Protein AF-X0XSG6-F1 (afdb_monomer_lite)

Organism: NCBI:txid412755

Sequence (221 aa):
RLKGYVRVTNNSGEDYENAQTRLIVGKVHILDQIAELARRQYPYGRPGEVMPIRQLRSRRNELLEEAERKLGGAFYTPGVSVKPKEIKKEGLSEYFLYTIEGTETIPTGWSKRLLSFDVDEVPVVNLYKYEQQRYGNSVVRFLSFKNDKEHKLGETPIPGGMLKVYRGVDDEEHLSYTGQSSFKYIPVDEDVELNLGPVANVVVEPTLMDYSTANYSFDRR

Structure (mmCIF, N/CA/C/O backbone):
data_AF-X0XSG6-F1
#
_entry.id   AF-X0XSG6-F1
#
loop_
_atom_site.group_PDB
_atom_site.id
_atom_site.type_symbol
_atom_site.label_atom_id
_atom_site.label_alt_id
_atom_site.label_comp_id
_atom_site.label_asym_id
_atom_site.label_entity_id
_atom_site.label_seq_id
_atom_site.pdbx_PDB_ins_code
_atom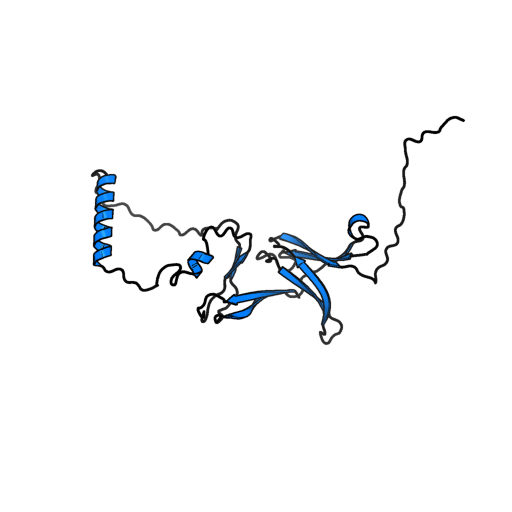_site.Cartn_x
_atom_site.Cartn_y
_atom_site.Cartn_z
_atom_site.occupancy
_atom_site.B_iso_or_equiv
_atom_site.auth_seq_id
_atom_site.auth_comp_id
_atom_site.auth_asym_id
_atom_site.auth_atom_id
_atom_site.pdbx_PDB_model_num
ATOM 1 N N . ARG A 1 1 ? 7.695 -7.808 6.828 1.00 87.50 1 ARG A N 1
ATOM 2 C CA . ARG A 1 1 ? 8.266 -7.606 5.477 1.00 87.50 1 ARG A CA 1
ATOM 3 C C . ARG A 1 1 ? 7.173 -7.140 4.531 1.00 87.50 1 ARG A C 1
ATOM 5 O O . ARG A 1 1 ? 6.097 -7.730 4.541 1.00 87.50 1 ARG A O 1
ATOM 12 N N . LEU A 1 2 ? 7.437 -6.110 3.734 1.00 89.50 2 LEU A N 1
ATOM 13 C CA . LEU A 1 2 ? 6.527 -5.555 2.739 1.00 89.50 2 LEU A CA 1
ATOM 14 C C . LEU A 1 2 ? 7.190 -5.639 1.358 1.00 89.50 2 LEU A C 1
ATOM 16 O O . LEU A 1 2 ? 8.255 -5.066 1.148 1.00 89.50 2 LEU A O 1
ATOM 20 N N . LYS A 1 3 ? 6.553 -6.353 0.422 1.00 89.56 3 LYS A N 1
ATOM 21 C CA . LYS A 1 3 ? 7.023 -6.492 -0.965 1.00 89.56 3 LYS A CA 1
ATOM 22 C C . LYS A 1 3 ? 6.045 -5.851 -1.935 1.00 89.56 3 LYS A C 1
ATOM 24 O O . LYS A 1 3 ? 4.882 -6.254 -1.997 1.00 89.56 3 LYS A O 1
ATOM 29 N N . GLY A 1 4 ? 6.536 -4.897 -2.716 1.00 86.38 4 GLY A N 1
ATOM 30 C CA . GLY A 1 4 ? 5.803 -4.261 -3.802 1.00 86.38 4 GLY A CA 1
ATOM 31 C C . GLY A 1 4 ? 6.173 -4.876 -5.146 1.00 86.38 4 GLY A C 1
ATOM 32 O O . GLY A 1 4 ? 7.351 -5.003 -5.472 1.00 86.38 4 GLY A O 1
ATOM 33 N N . TYR A 1 5 ? 5.171 -5.215 -5.955 1.00 88.38 5 TYR A N 1
ATOM 34 C CA . TYR A 1 5 ? 5.376 -5.673 -7.328 1.00 88.38 5 TYR A CA 1
ATOM 35 C C . TYR A 1 5 ? 4.542 -4.855 -8.300 1.00 88.38 5 TYR A C 1
ATOM 37 O O . TYR A 1 5 ? 3.385 -4.543 -8.021 1.00 88.38 5 TYR A O 1
ATOM 45 N N . VAL A 1 6 ? 5.095 -4.607 -9.483 1.00 87.12 6 VAL A N 1
ATOM 46 C CA . VAL A 1 6 ? 4.382 -3.974 -10.591 1.00 87.12 6 VAL A CA 1
ATOM 47 C C . VAL A 1 6 ? 4.267 -4.967 -11.733 1.00 87.12 6 VAL A C 1
ATOM 49 O O . VAL A 1 6 ? 5.238 -5.613 -12.124 1.00 87.12 6 VAL A O 1
ATOM 52 N N . ARG A 1 7 ? 3.055 -5.120 -12.265 1.00 88.69 7 ARG A N 1
ATOM 53 C CA . ARG A 1 7 ? 2.816 -5.937 -13.453 1.00 88.69 7 ARG A CA 1
ATOM 54 C C . ARG A 1 7 ? 2.878 -5.045 -14.683 1.00 88.69 7 ARG A C 1
ATOM 56 O O . ARG A 1 7 ? 2.005 -4.205 -14.875 1.00 88.69 7 ARG A O 1
ATOM 63 N N . VAL A 1 8 ? 3.871 -5.276 -15.528 1.00 87.38 8 VAL A N 1
ATOM 64 C CA . VAL A 1 8 ? 3.994 -4.634 -16.838 1.00 87.38 8 VAL A CA 1
ATOM 65 C C . VAL A 1 8 ? 3.453 -5.596 -17.882 1.00 87.38 8 VAL A C 1
ATOM 67 O O . VAL A 1 8 ? 3.805 -6.773 -17.872 1.00 87.38 8 VAL A O 1
ATOM 70 N N . THR A 1 9 ? 2.569 -5.119 -18.753 1.00 88.94 9 THR A N 1
ATOM 71 C CA . THR A 1 9 ? 2.062 -5.896 -19.891 1.00 88.94 9 THR A CA 1
ATOM 72 C C . THR A 1 9 ? 2.377 -5.131 -21.159 1.00 88.94 9 THR A C 1
ATOM 74 O O . THR A 1 9 ? 1.938 -3.990 -21.298 1.00 88.94 9 THR A O 1
ATOM 77 N N . ASN A 1 10 ? 3.145 -5.744 -22.054 1.00 89.12 10 ASN A N 1
ATOM 78 C CA . ASN A 1 10 ? 3.474 -5.136 -23.331 1.00 89.12 10 ASN A CA 1
ATOM 79 C C . ASN A 1 10 ? 2.434 -5.546 -24.376 1.00 89.12 10 ASN A C 1
ATOM 81 O O . ASN A 1 10 ? 2.332 -6.715 -24.721 1.00 89.12 10 ASN A O 1
ATOM 85 N N . ASN A 1 11 ? 1.683 -4.571 -24.883 1.00 89.38 11 ASN A N 1
ATOM 86 C CA . ASN A 1 11 ? 0.747 -4.745 -25.993 1.00 89.38 11 ASN A CA 1
ATOM 87 C C . ASN A 1 11 ? 1.071 -3.776 -27.148 1.00 89.38 11 ASN A C 1
ATOM 89 O O . ASN A 1 11 ? 0.163 -3.368 -27.869 1.00 89.38 11 ASN A O 1
ATOM 93 N N . SER A 1 12 ? 2.328 -3.335 -27.284 1.00 85.75 12 SER A N 1
ATOM 94 C CA . SER A 1 12 ? 2.723 -2.321 -28.274 1.00 85.75 12 SER A CA 1
ATOM 95 C C . SER A 1 12 ? 2.837 -2.866 -29.699 1.00 85.75 12 SER A C 1
ATOM 97 O O . SER A 1 12 ? 2.764 -2.091 -30.646 1.00 85.75 12 SER A O 1
ATOM 99 N N . GLY A 1 13 ? 3.010 -4.183 -29.859 1.00 87.25 13 GLY A N 1
ATOM 100 C CA . GLY A 1 13 ? 3.338 -4.801 -31.146 1.00 87.25 13 GLY A CA 1
ATOM 101 C C . GLY A 1 13 ? 4.842 -4.926 -31.415 1.00 87.25 13 GLY A C 1
ATOM 102 O O . GLY A 1 13 ? 5.207 -5.547 -32.407 1.00 87.25 13 GLY A O 1
ATOM 103 N N . GLU A 1 14 ? 5.698 -4.407 -30.532 1.00 87.31 14 GLU A N 1
ATOM 104 C CA . GLU A 1 14 ? 7.158 -4.515 -30.623 1.00 87.31 14 GLU A CA 1
ATOM 105 C C . GLU A 1 14 ? 7.740 -5.201 -29.388 1.00 87.31 14 GLU A C 1
ATOM 107 O O . GLU A 1 14 ? 7.236 -5.042 -28.273 1.00 87.31 14 GLU A O 1
ATOM 112 N N . ASP A 1 15 ? 8.829 -5.938 -29.587 1.00 89.12 15 ASP A N 1
ATOM 113 C CA . ASP A 1 15 ? 9.596 -6.529 -28.499 1.00 89.12 15 ASP A CA 1
ATOM 114 C C . ASP A 1 15 ? 10.602 -5.507 -27.964 1.00 89.12 15 ASP A C 1
ATOM 116 O O . ASP A 1 15 ? 11.377 -4.916 -28.717 1.00 89.12 15 ASP A O 1
ATOM 120 N N . TYR A 1 16 ? 10.606 -5.308 -26.647 1.00 88.62 16 TYR A N 1
ATOM 121 C CA . TYR A 1 16 ? 11.572 -4.433 -25.991 1.00 88.62 16 TYR A CA 1
ATOM 122 C C . TYR A 1 16 ? 12.682 -5.271 -25.368 1.00 88.62 16 TYR A C 1
ATOM 124 O O . TYR A 1 16 ? 12.478 -5.881 -24.320 1.00 88.62 16 TYR A O 1
ATOM 132 N N . GLU A 1 17 ? 13.854 -5.306 -25.995 1.00 90.94 17 GLU A N 1
ATOM 133 C CA . GLU A 1 17 ? 15.032 -5.991 -25.455 1.00 90.94 17 GLU A CA 1
ATOM 134 C C . GLU A 1 17 ? 15.809 -5.093 -24.487 1.00 90.94 17 GLU A C 1
ATOM 136 O O . GLU A 1 17 ? 16.060 -3.925 -24.784 1.00 90.94 17 GLU A O 1
ATOM 141 N N . ASN A 1 18 ? 16.215 -5.644 -23.334 1.00 88.00 18 ASN A N 1
ATOM 142 C CA . ASN A 1 18 ? 17.015 -4.945 -22.314 1.00 88.00 18 ASN A CA 1
ATOM 143 C C . ASN A 1 18 ? 16.477 -3.548 -21.949 1.00 88.00 18 ASN A C 1
ATOM 145 O O . ASN A 1 18 ? 17.236 -2.598 -21.742 1.00 88.00 18 ASN A O 1
ATOM 149 N N . ALA A 1 19 ? 15.156 -3.409 -21.864 1.00 85.00 19 ALA A N 1
ATOM 150 C CA . ALA A 1 19 ? 14.531 -2.122 -21.623 1.00 85.00 19 ALA A CA 1
ATOM 151 C C . ALA A 1 19 ? 14.573 -1.747 -20.142 1.00 85.00 19 ALA A C 1
ATOM 153 O O . ALA A 1 19 ? 14.268 -2.553 -19.259 1.00 85.00 19 ALA A O 1
ATOM 154 N N . GLN A 1 20 ? 14.896 -0.484 -19.869 1.00 85.75 20 GLN A N 1
ATOM 155 C CA . GLN A 1 20 ? 14.688 0.100 -18.551 1.00 85.75 20 GLN A CA 1
ATOM 156 C C . GLN A 1 20 ? 13.219 0.506 -18.410 1.00 85.75 20 GLN A C 1
ATOM 158 O O . GLN A 1 20 ? 12.701 1.292 -19.204 1.00 85.75 20 GLN A O 1
ATOM 163 N N . THR A 1 21 ? 12.554 0.005 -17.372 1.00 83.94 21 THR A N 1
ATOM 164 C CA . THR A 1 21 ? 11.157 0.350 -17.096 1.00 83.94 21 THR A CA 1
ATOM 165 C C . THR A 1 21 ? 11.081 1.532 -16.140 1.00 83.94 21 THR A C 1
ATOM 167 O O . THR A 1 21 ? 11.707 1.528 -15.079 1.00 83.94 21 THR A O 1
ATOM 170 N N . ARG A 1 22 ? 10.269 2.534 -16.489 1.00 83.62 22 ARG A N 1
ATOM 171 C CA . ARG A 1 22 ? 9.921 3.640 -15.593 1.00 83.62 22 ARG A CA 1
ATOM 172 C C . ARG A 1 22 ? 8.408 3.767 -15.471 1.00 83.62 22 ARG A C 1
ATOM 174 O O . ARG A 1 22 ? 7.694 3.621 -16.459 1.00 83.62 22 ARG A O 1
ATOM 181 N N . LEU A 1 23 ? 7.925 4.038 -14.267 1.00 78.19 23 LEU A N 1
ATOM 182 C CA . LEU A 1 23 ? 6.513 4.191 -13.946 1.00 78.19 23 LEU A CA 1
ATOM 183 C C . LEU A 1 23 ? 6.252 5.635 -13.550 1.00 78.19 23 LEU A C 1
ATOM 185 O O . LEU A 1 23 ? 6.989 6.202 -12.750 1.00 78.19 23 LEU A O 1
ATOM 189 N N . ILE A 1 24 ? 5.187 6.213 -14.085 1.00 78.31 24 ILE A N 1
ATOM 190 C CA . ILE A 1 24 ? 4.707 7.526 -13.666 1.00 78.31 24 ILE A CA 1
ATOM 191 C C . ILE A 1 24 ? 3.552 7.286 -12.707 1.00 78.31 24 ILE A C 1
ATOM 193 O O . ILE A 1 24 ? 2.553 6.667 -13.076 1.00 78.31 24 ILE A O 1
ATOM 197 N N . VAL A 1 25 ? 3.698 7.753 -11.473 1.00 71.50 25 VAL A N 1
ATOM 198 C CA . VAL A 1 25 ? 2.680 7.594 -10.436 1.00 71.50 25 VAL A CA 1
ATOM 199 C C . VAL A 1 25 ? 1.987 8.931 -10.209 1.00 71.50 25 VAL A C 1
ATOM 201 O O . VAL A 1 25 ? 2.639 9.958 -10.029 1.00 71.50 25 VAL A O 1
ATOM 204 N N . GLY A 1 26 ? 0.655 8.902 -10.239 1.00 65.25 26 GLY A N 1
ATOM 205 C CA . GLY A 1 26 ? -0.202 10.073 -10.078 1.00 65.25 26 GLY A CA 1
ATOM 206 C C . GLY A 1 26 ? -1.397 10.040 -11.029 1.00 65.25 26 GLY A C 1
ATOM 207 O O . GLY A 1 26 ? -1.618 9.069 -11.758 1.00 65.25 26 GLY A O 1
ATOM 208 N N . LYS A 1 27 ? -2.190 11.113 -11.029 1.00 61.75 27 LYS A N 1
ATOM 209 C CA . LYS A 1 27 ? -3.274 11.294 -11.999 1.00 61.75 27 LYS A CA 1
ATOM 210 C C . LYS A 1 27 ? -2.681 11.834 -13.299 1.00 61.75 27 LYS A C 1
ATOM 212 O O . LYS A 1 27 ? -2.491 13.036 -13.439 1.00 61.75 27 LYS A O 1
ATOM 217 N N . VAL A 1 28 ? -2.368 10.943 -14.237 1.00 61.66 28 VAL A N 1
ATOM 218 C CA . VAL A 1 28 ? -1.761 11.341 -15.513 1.00 61.66 28 VAL A CA 1
ATOM 219 C C . VAL A 1 28 ? -2.817 11.961 -16.424 1.00 61.66 28 VAL A C 1
ATOM 221 O O . VAL A 1 28 ? -3.701 11.277 -16.938 1.00 61.66 28 VAL A O 1
ATOM 224 N N . HIS A 1 29 ? -2.714 13.271 -16.637 1.00 58.59 29 HIS A N 1
ATOM 225 C CA . HIS A 1 29 ? -3.462 13.976 -17.672 1.00 58.59 29 HIS A CA 1
ATOM 226 C C . HIS A 1 29 ? -2.704 13.858 -18.994 1.00 58.59 29 HIS A C 1
ATOM 228 O O . HIS A 1 29 ? -1.961 14.752 -19.392 1.00 58.59 29 HIS A O 1
ATOM 234 N N . ILE A 1 30 ? -2.856 12.713 -19.657 1.00 62.22 30 ILE A N 1
ATOM 235 C CA . ILE A 1 30 ? -2.259 12.487 -20.973 1.00 62.22 30 ILE A CA 1
ATOM 236 C C . ILE A 1 30 ? -3.078 13.299 -21.979 1.00 62.22 30 ILE A C 1
ATOM 238 O O . ILE A 1 30 ? -4.191 12.922 -22.336 1.00 62.22 30 ILE A O 1
ATOM 242 N N . LEU A 1 31 ? -2.545 14.457 -22.372 1.00 56.00 31 LEU A N 1
ATOM 243 C CA . LEU A 1 31 ? -3.157 15.335 -23.374 1.00 56.00 31 LEU A CA 1
ATOM 244 C C . LEU A 1 31 ? -3.033 14.755 -24.791 1.00 56.00 31 LEU A C 1
ATOM 246 O O . LEU A 1 31 ? -3.836 15.083 -25.662 1.00 56.00 31 LEU A O 1
ATOM 250 N N . ASP A 1 32 ? -2.073 13.853 -24.997 1.00 52.38 32 ASP A N 1
ATOM 251 C CA . ASP A 1 32 ? -1.891 13.147 -26.256 1.00 52.38 32 ASP A CA 1
ATOM 252 C C . ASP A 1 32 ? -2.817 11.935 -26.342 1.00 52.38 32 ASP A C 1
ATOM 254 O O . ASP A 1 32 ? -2.869 11.077 -25.456 1.00 52.38 32 ASP A O 1
ATOM 258 N N . GLN A 1 33 ? -3.533 11.822 -27.458 1.00 55.44 33 GLN A N 1
ATOM 259 C CA . GLN A 1 33 ? -4.313 10.637 -27.780 1.00 55.44 33 GLN A CA 1
ATOM 260 C C . GLN A 1 33 ? -3.347 9.473 -28.047 1.00 55.44 33 GLN A C 1
ATOM 262 O O . GLN A 1 33 ? -2.995 9.191 -29.189 1.00 55.44 33 GLN A O 1
ATOM 267 N N . ILE A 1 34 ? -2.907 8.770 -26.998 1.00 55.72 34 ILE A N 1
ATOM 268 C CA . ILE A 1 34 ? -2.029 7.589 -27.108 1.00 55.72 34 ILE A CA 1
ATOM 269 C C . ILE A 1 34 ? -2.613 6.567 -28.085 1.00 55.72 34 ILE A C 1
ATOM 271 O O . ILE A 1 34 ? -1.866 5.908 -28.795 1.00 55.72 34 ILE A O 1
ATOM 275 N N . ALA A 1 35 ? -3.941 6.481 -28.191 1.00 53.84 35 ALA A N 1
ATOM 276 C CA . ALA A 1 35 ? -4.604 5.659 -29.196 1.00 53.84 35 ALA A CA 1
ATOM 277 C C . ALA A 1 35 ? -4.274 6.075 -30.645 1.00 53.84 35 ALA A C 1
ATOM 279 O O . ALA A 1 35 ? -4.138 5.203 -31.499 1.00 53.84 35 ALA A O 1
ATOM 280 N N . GLU A 1 36 ? -4.122 7.371 -30.943 1.00 55.28 36 GLU A N 1
ATOM 281 C CA . GLU A 1 36 ? -3.659 7.841 -32.255 1.00 55.28 36 GLU A CA 1
ATOM 282 C C . GLU A 1 36 ? -2.165 7.589 -32.454 1.00 55.28 36 GLU A C 1
ATOM 284 O O . GLU A 1 36 ? -1.770 7.154 -33.533 1.00 55.28 36 GLU A O 1
ATOM 289 N N . LEU A 1 37 ? -1.335 7.822 -31.432 1.00 57.25 37 LEU A N 1
ATOM 290 C CA . LEU A 1 37 ? 0.111 7.591 -31.517 1.00 57.25 37 LEU A CA 1
ATOM 291 C C . LEU A 1 37 ? 0.452 6.101 -31.664 1.00 57.25 37 LEU A C 1
ATOM 293 O O . LEU A 1 37 ? 1.274 5.759 -32.503 1.00 57.25 37 LEU A O 1
ATOM 297 N N . ALA A 1 38 ? -0.220 5.211 -30.931 1.00 54.53 38 ALA A N 1
ATOM 298 C CA . ALA A 1 38 ? -0.028 3.759 -30.999 1.00 54.53 38 ALA A CA 1
ATOM 29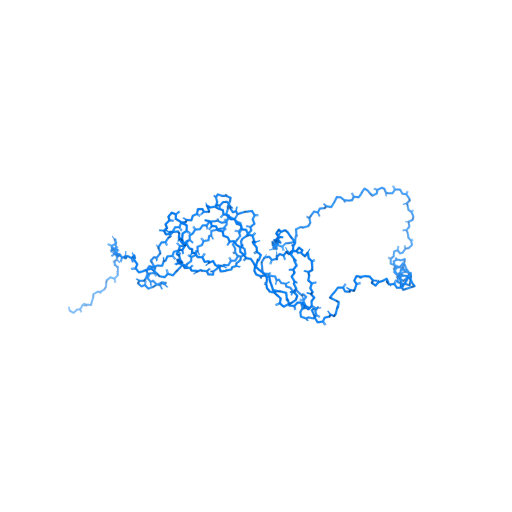9 C C . ALA A 1 38 ? -0.525 3.139 -32.317 1.00 54.53 38 ALA A C 1
ATOM 301 O O . ALA A 1 38 ? -0.080 2.064 -32.704 1.00 54.53 38 ALA A O 1
ATOM 302 N N . ARG A 1 39 ? -1.446 3.809 -33.026 1.00 58.59 39 ARG A N 1
ATOM 303 C CA . ARG A 1 39 ? -1.875 3.408 -34.378 1.00 58.59 39 ARG A CA 1
ATOM 304 C C . ARG A 1 39 ? -0.921 3.883 -35.468 1.00 58.59 39 ARG A C 1
ATOM 306 O O . ARG A 1 39 ? -1.033 3.437 -36.608 1.00 58.59 39 ARG A O 1
ATOM 313 N N . ARG A 1 40 ? -0.008 4.804 -35.156 1.00 60.66 40 ARG A N 1
ATOM 314 C CA . ARG A 1 40 ? 1.024 5.228 -36.099 1.00 60.66 40 ARG A CA 1
ATOM 315 C C . ARG A 1 40 ? 2.148 4.210 -36.065 1.00 60.66 40 ARG A C 1
ATOM 317 O O . ARG A 1 40 ? 2.659 3.873 -35.007 1.00 60.66 40 ARG A O 1
ATOM 324 N N . GLN A 1 41 ? 2.594 3.807 -37.249 1.00 54.34 41 GLN A N 1
ATOM 325 C CA . GLN A 1 41 ? 3.768 2.952 -37.406 1.00 54.34 41 GLN A CA 1
ATOM 326 C C . GLN A 1 41 ? 5.039 3.583 -36.792 1.00 54.34 41 GLN A C 1
ATOM 328 O O . GLN A 1 41 ? 5.967 2.858 -36.462 1.00 54.34 41 GLN A O 1
ATOM 333 N N . TYR A 1 42 ? 5.069 4.917 -36.614 1.00 61.09 42 TYR A N 1
ATOM 334 C CA . TYR A 1 42 ? 6.139 5.669 -35.942 1.00 61.09 42 TYR A CA 1
ATOM 335 C C . TYR A 1 42 ? 5.564 6.810 -35.083 1.00 61.09 42 TYR A C 1
ATOM 337 O O . TYR A 1 42 ? 5.294 7.891 -35.614 1.00 61.09 42 TYR A O 1
ATOM 345 N N . PRO A 1 43 ? 5.393 6.611 -33.764 1.00 47.56 43 PRO A N 1
ATOM 346 C CA . PRO A 1 43 ? 4.799 7.607 -32.866 1.00 47.56 43 PRO A CA 1
ATOM 347 C C . PRO A 1 43 ? 5.576 8.932 -32.793 1.00 47.56 43 PRO A C 1
ATOM 349 O O . PRO A 1 43 ? 4.971 9.991 -32.653 1.00 47.56 43 PRO A O 1
ATOM 352 N N . TYR A 1 44 ? 6.903 8.876 -32.956 1.00 53.28 44 TYR A N 1
ATOM 353 C CA . TYR A 1 44 ? 7.811 10.030 -32.882 1.00 53.28 44 TYR A CA 1
ATOM 354 C C . TYR A 1 44 ? 8.732 10.155 -34.114 1.00 53.28 44 TYR A C 1
ATOM 356 O O . TYR A 1 44 ? 9.787 10.781 -34.047 1.00 53.28 44 TYR A O 1
ATOM 364 N N . GLY A 1 45 ? 8.340 9.564 -35.250 1.00 58.06 45 GLY A N 1
ATOM 365 C CA . GLY A 1 45 ? 9.197 9.429 -36.436 1.00 58.06 45 GLY A CA 1
ATOM 366 C C . GLY A 1 45 ? 10.203 8.272 -36.330 1.00 58.06 45 GLY A C 1
ATOM 367 O O . GLY A 1 45 ? 10.391 7.692 -35.262 1.00 58.06 45 GLY A O 1
ATOM 368 N N . ARG A 1 46 ? 10.821 7.886 -37.457 1.00 54.34 46 ARG A N 1
ATOM 369 C CA . ARG A 1 46 ? 11.864 6.844 -37.502 1.00 54.34 46 ARG A CA 1
ATOM 370 C C . ARG A 1 46 ? 13.206 7.420 -37.034 1.00 54.34 46 ARG A C 1
ATOM 372 O O . ARG A 1 46 ? 13.706 8.343 -37.683 1.00 54.34 46 ARG A O 1
ATOM 379 N N . PRO A 1 47 ? 13.861 6.853 -36.007 1.00 44.19 47 PRO A N 1
ATOM 380 C CA . PRO A 1 47 ? 15.275 7.116 -35.773 1.00 44.19 47 PRO A CA 1
ATOM 381 C C . PRO A 1 47 ? 16.066 6.634 -36.999 1.00 44.19 47 PRO A C 1
ATOM 383 O O . PRO A 1 47 ? 16.098 5.440 -37.285 1.00 44.19 47 PRO A O 1
ATOM 386 N N . GLY A 1 48 ? 16.653 7.561 -37.760 1.00 57.31 48 GLY A N 1
ATOM 387 C CA . GLY A 1 48 ? 17.474 7.240 -38.936 1.00 57.31 48 GLY A CA 1
ATOM 388 C C . GLY A 1 48 ? 16.958 7.740 -40.287 1.00 57.31 48 GLY A C 1
ATOM 389 O O . GLY A 1 48 ? 17.635 7.522 -41.291 1.00 57.31 48 GLY A O 1
ATOM 390 N N . GLU A 1 49 ? 15.830 8.457 -40.358 1.00 48.28 49 GLU A N 1
ATOM 391 C CA . GLU A 1 49 ? 15.539 9.239 -41.566 1.00 48.28 49 GLU A CA 1
ATOM 392 C C . GLU A 1 49 ? 16.491 10.435 -41.645 1.00 48.28 49 GLU A C 1
ATOM 394 O O . GLU A 1 49 ? 16.286 11.494 -41.051 1.00 48.28 49 GLU A O 1
ATOM 399 N N . VAL A 1 50 ? 17.571 10.254 -42.404 1.00 52.78 50 VAL A N 1
ATOM 400 C CA . VAL A 1 50 ? 18.388 11.356 -42.897 1.00 52.78 50 VAL A CA 1
ATOM 401 C C . VAL A 1 50 ? 17.479 12.183 -43.797 1.00 52.78 50 VAL A C 1
ATOM 403 O O . VAL A 1 50 ? 17.241 11.821 -44.950 1.00 52.78 50 VAL A O 1
ATOM 406 N N . MET A 1 51 ? 16.942 13.287 -43.272 1.00 51.25 51 MET A N 1
ATOM 407 C CA . MET A 1 51 ? 16.293 14.280 -44.120 1.00 51.25 51 MET A CA 1
ATOM 408 C C . MET A 1 51 ? 17.254 14.601 -45.274 1.00 51.25 51 MET A C 1
ATOM 410 O O . MET A 1 51 ? 18.416 14.940 -45.009 1.00 51.25 51 MET A O 1
ATOM 414 N N . PRO A 1 52 ? 16.823 14.491 -46.545 1.00 52.94 52 PRO A N 1
ATOM 415 C CA . PRO A 1 52 ? 17.701 14.772 -47.666 1.00 52.94 52 PRO A CA 1
ATOM 416 C C . PRO A 1 52 ? 18.288 16.173 -47.477 1.00 52.94 52 PRO A C 1
ATOM 418 O O . PRO A 1 52 ? 17.539 17.139 -47.330 1.00 52.94 52 PRO A O 1
ATOM 421 N N . ILE A 1 53 ? 19.621 16.301 -47.491 1.00 53.97 53 ILE A N 1
ATOM 422 C CA . ILE A 1 53 ? 20.364 17.554 -47.218 1.00 53.97 53 ILE A CA 1
ATOM 423 C C . ILE A 1 53 ? 19.800 18.749 -48.012 1.00 53.97 53 ILE A C 1
ATOM 425 O O . ILE A 1 53 ? 19.855 19.898 -47.569 1.00 53.97 53 ILE A O 1
ATOM 429 N N . ARG A 1 54 ? 19.206 18.475 -49.179 1.00 55.09 54 ARG A N 1
ATOM 430 C CA . ARG A 1 54 ? 18.528 19.454 -50.032 1.00 55.09 54 ARG A CA 1
ATOM 431 C C . ARG A 1 54 ? 17.343 20.137 -49.338 1.00 55.09 54 ARG A C 1
ATOM 433 O O . ARG A 1 54 ? 17.250 21.354 -49.409 1.00 55.09 54 ARG A O 1
ATOM 440 N N . GLN A 1 55 ? 16.498 19.387 -48.630 1.00 55.03 55 GLN A N 1
ATOM 441 C CA . GLN A 1 55 ? 15.333 19.919 -47.912 1.00 55.03 55 GLN A CA 1
ATOM 442 C C . GLN A 1 55 ? 15.737 20.699 -46.651 1.00 55.03 55 GLN A C 1
ATOM 444 O O . GLN A 1 55 ? 15.121 21.717 -46.339 1.00 55.03 55 GLN A O 1
ATOM 449 N N . LEU A 1 56 ? 16.820 20.286 -45.975 1.00 52.03 56 LEU A N 1
ATOM 450 C CA . LEU A 1 56 ? 17.385 21.030 -44.842 1.00 52.03 56 LEU A CA 1
ATOM 451 C C . LEU A 1 56 ? 17.930 22.398 -45.270 1.00 52.03 56 LEU A C 1
ATOM 453 O O . LEU A 1 56 ? 17.739 23.384 -44.563 1.00 52.03 56 LEU A O 1
ATOM 457 N N . ARG A 1 57 ? 18.593 22.473 -46.434 1.00 55.00 57 ARG A N 1
ATOM 458 C CA . ARG A 1 57 ? 19.104 23.740 -46.982 1.00 55.00 57 ARG A CA 1
ATOM 459 C C . ARG A 1 57 ? 17.980 24.693 -47.382 1.00 55.00 57 ARG A C 1
ATOM 461 O O . ARG A 1 57 ? 18.094 25.877 -47.091 1.00 55.00 57 ARG A O 1
ATOM 468 N N . SER A 1 58 ? 16.907 24.185 -47.989 1.00 58.06 58 SER A N 1
ATOM 469 C CA . SER A 1 58 ? 15.737 24.992 -48.356 1.00 58.06 58 SER A CA 1
ATOM 470 C C . SER A 1 58 ? 15.071 25.607 -47.126 1.00 58.06 58 SER A C 1
ATOM 472 O O . SER A 1 58 ? 14.943 26.824 -47.058 1.00 58.06 58 SER A O 1
ATOM 474 N N . ARG A 1 59 ? 14.777 24.793 -46.101 1.00 59.38 59 ARG A N 1
ATOM 475 C CA . ARG A 1 59 ? 14.191 25.291 -44.846 1.00 59.38 59 ARG A CA 1
ATOM 476 C C . ARG A 1 59 ? 15.119 26.227 -44.081 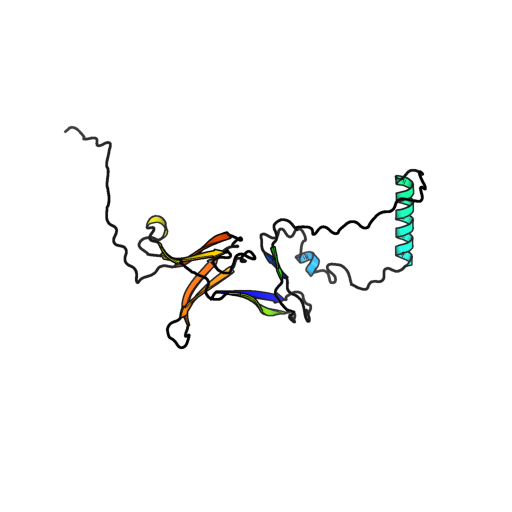1.00 59.38 59 ARG A C 1
ATOM 478 O O . ARG A 1 59 ? 14.654 27.189 -43.485 1.00 59.38 59 ARG A O 1
ATOM 485 N N . ARG A 1 60 ? 16.431 25.964 -44.081 1.00 58.38 60 ARG A N 1
ATOM 486 C CA . ARG A 1 60 ? 17.407 26.855 -43.439 1.00 58.38 60 ARG A CA 1
ATOM 487 C C . ARG A 1 60 ? 17.433 28.224 -44.115 1.00 58.38 60 ARG A C 1
ATOM 489 O O . ARG A 1 60 ? 17.514 29.224 -43.417 1.00 58.38 60 ARG A O 1
ATOM 496 N N . ASN A 1 61 ? 17.369 28.263 -45.444 1.00 60.28 61 ASN A N 1
ATOM 497 C CA . ASN A 1 61 ? 17.361 29.518 -46.187 1.00 60.28 61 ASN A CA 1
ATOM 498 C C . ASN A 1 61 ? 16.050 30.288 -45.978 1.00 60.28 61 ASN A C 1
ATOM 500 O O . ASN A 1 61 ? 16.117 31.483 -45.734 1.00 60.28 61 ASN A O 1
ATOM 504 N N . GLU A 1 62 ? 14.897 29.612 -45.961 1.00 64.81 62 GLU A N 1
ATOM 505 C CA . GLU A 1 62 ? 13.599 30.239 -45.652 1.00 64.81 62 GLU A CA 1
ATOM 506 C C . GLU A 1 62 ? 13.558 30.821 -44.230 1.00 64.81 62 GLU A C 1
ATOM 508 O O . GLU A 1 62 ? 13.142 31.960 -44.040 1.00 64.81 62 GLU A O 1
ATOM 513 N N . LEU A 1 63 ? 14.057 30.082 -43.231 1.00 65.38 63 LEU A N 1
ATOM 514 C CA . LEU A 1 63 ? 14.109 30.542 -41.837 1.00 65.38 63 LEU A CA 1
ATOM 515 C C . LEU A 1 63 ? 15.094 31.701 -41.626 1.00 65.38 63 LEU A C 1
ATOM 517 O O . LEU A 1 63 ? 14.843 32.566 -40.789 1.00 65.38 63 LEU A O 1
ATOM 521 N N . LEU A 1 64 ? 16.206 31.728 -42.369 1.00 59.47 64 LEU A N 1
ATOM 522 C CA . LEU A 1 64 ? 17.165 32.836 -42.346 1.00 59.47 64 LEU A CA 1
ATOM 523 C C . LEU A 1 64 ? 16.584 34.091 -43.005 1.00 59.47 64 LEU A C 1
ATOM 525 O O . LEU A 1 64 ? 16.711 35.169 -42.438 1.00 59.47 64 LEU A O 1
ATOM 529 N N . GLU A 1 65 ? 15.884 33.956 -44.133 1.00 60.81 65 GLU A N 1
ATOM 530 C CA . GLU A 1 65 ? 15.215 35.078 -44.807 1.00 60.81 65 GLU A CA 1
ATOM 531 C C . GLU A 1 65 ? 14.086 35.670 -43.947 1.00 60.81 65 GLU A C 1
ATOM 533 O O . GLU A 1 65 ? 13.886 36.886 -43.897 1.00 60.81 65 GLU A O 1
ATOM 538 N N . GLU A 1 66 ? 13.348 34.814 -43.237 1.00 60.97 66 GLU A N 1
ATOM 539 C CA . GLU A 1 66 ? 12.284 35.233 -42.327 1.00 60.97 66 GLU A CA 1
ATOM 540 C C . GLU A 1 66 ? 12.847 35.888 -41.053 1.00 60.97 66 GLU A C 1
ATOM 542 O O . GLU A 1 66 ? 12.281 36.865 -40.553 1.00 60.97 66 GLU A O 1
ATOM 547 N N . ALA A 1 67 ? 13.989 35.400 -40.555 1.00 57.25 67 ALA A N 1
ATOM 548 C CA . ALA A 1 67 ? 14.719 36.014 -39.450 1.00 57.25 67 ALA A CA 1
ATOM 549 C C . ALA A 1 67 ? 15.311 37.376 -39.848 1.00 57.25 67 ALA A C 1
ATOM 551 O O . ALA A 1 67 ? 15.163 38.334 -39.094 1.00 57.25 67 ALA A O 1
ATOM 552 N N . GLU A 1 68 ? 15.898 37.504 -41.042 1.00 53.16 68 GLU A N 1
ATOM 553 C CA . GLU A 1 68 ? 16.441 38.765 -41.568 1.00 53.16 68 GLU A CA 1
ATOM 554 C C . GLU A 1 68 ? 15.347 39.814 -41.812 1.00 53.16 68 GLU A C 1
ATOM 556 O O . GLU A 1 68 ? 15.541 40.990 -41.492 1.00 53.16 68 GLU A O 1
ATOM 561 N N . ARG A 1 69 ? 14.159 39.403 -42.282 1.00 60.50 69 ARG A N 1
ATOM 562 C CA . ARG A 1 69 ? 12.995 40.302 -42.408 1.00 60.50 69 ARG A CA 1
ATOM 563 C C . ARG A 1 69 ? 12.436 40.751 -41.060 1.00 60.50 69 ARG A C 1
ATOM 565 O O . ARG A 1 69 ? 11.964 41.881 -40.960 1.00 60.50 69 ARG A O 1
ATOM 572 N N . LYS A 1 70 ? 12.474 39.896 -40.031 1.00 55.97 70 LYS A N 1
ATOM 573 C CA . LYS A 1 70 ? 11.972 40.226 -38.683 1.00 55.97 70 LYS A CA 1
ATOM 574 C C . LYS A 1 70 ? 12.968 41.023 -37.837 1.00 55.97 70 LYS A C 1
ATOM 576 O O . LYS A 1 70 ? 12.532 41.749 -36.949 1.00 55.97 70 LYS A O 1
ATOM 581 N N . LEU A 1 71 ? 14.272 40.916 -38.101 1.00 53.06 71 LEU A N 1
ATOM 582 C CA . LEU A 1 71 ? 15.328 41.560 -37.304 1.00 53.06 71 LEU A CA 1
ATOM 583 C C . LEU A 1 71 ? 15.882 42.862 -37.891 1.00 53.06 71 LEU A C 1
ATOM 585 O O . LEU A 1 71 ? 16.808 43.412 -37.304 1.00 53.06 71 LEU A O 1
ATOM 589 N N . GLY A 1 72 ? 15.304 43.379 -38.982 1.00 47.62 72 GLY A N 1
ATOM 590 C CA . GLY A 1 72 ? 15.465 44.776 -39.400 1.00 47.62 72 GLY A CA 1
ATOM 591 C C . GLY A 1 72 ? 16.903 45.289 -39.318 1.00 47.62 72 GLY A C 1
ATOM 592 O O . GLY A 1 72 ? 17.176 46.183 -38.528 1.00 47.62 72 GLY A O 1
ATOM 593 N N . GLY A 1 73 ? 17.801 44.683 -40.103 1.00 52.78 73 GLY A N 1
ATOM 594 C CA . GLY A 1 73 ? 19.166 45.143 -40.384 1.00 52.78 73 GLY A CA 1
ATOM 595 C C . GLY A 1 73 ? 19.852 45.952 -39.282 1.00 52.78 73 GLY A C 1
ATOM 596 O O . GLY A 1 73 ? 20.011 47.160 -39.439 1.00 52.78 73 GLY A O 1
ATOM 597 N N . ALA A 1 74 ? 20.302 45.313 -38.197 1.00 40.91 74 ALA A N 1
ATOM 598 C CA . ALA A 1 74 ? 21.120 46.011 -37.211 1.00 40.91 74 ALA A CA 1
ATOM 599 C C . ALA A 1 74 ? 22.048 45.079 -36.395 1.00 40.91 74 ALA A C 1
ATOM 601 O O . ALA A 1 74 ? 21.597 44.237 -35.628 1.00 40.91 74 ALA A O 1
ATOM 602 N N . PHE A 1 75 ? 23.353 45.352 -36.526 1.00 40.12 75 PHE A N 1
ATOM 603 C CA . PHE A 1 75 ? 24.466 45.064 -35.603 1.00 40.12 75 PHE A CA 1
ATOM 604 C C . PHE A 1 75 ? 25.200 43.710 -35.655 1.00 40.12 75 PHE A C 1
ATOM 606 O O . PHE A 1 75 ? 24.865 42.728 -35.001 1.00 40.12 75 PHE A O 1
ATOM 613 N N . TYR A 1 76 ? 26.350 43.768 -36.336 1.00 40.78 76 TYR A N 1
ATOM 614 C CA . TYR A 1 76 ? 27.588 43.087 -35.957 1.00 40.78 76 TYR A CA 1
ATOM 615 C C . TYR A 1 76 ? 28.161 43.721 -34.674 1.00 40.78 76 TYR A C 1
ATOM 617 O O . TYR A 1 76 ? 28.474 44.911 -34.664 1.00 40.78 76 TYR A O 1
ATOM 625 N N . THR A 1 77 ? 28.406 42.916 -33.640 1.00 40.78 77 THR A N 1
ATOM 626 C CA . THR A 1 77 ? 29.358 43.230 -32.558 1.00 40.78 77 THR A CA 1
ATOM 627 C C . THR A 1 77 ? 30.123 41.956 -32.183 1.00 40.78 77 THR A C 1
ATOM 629 O O . THR A 1 77 ? 29.538 41.039 -31.605 1.00 40.78 77 THR A O 1
ATOM 632 N N . PRO A 1 78 ? 31.424 41.839 -32.510 1.00 37.56 78 PRO A N 1
ATOM 633 C CA . PRO A 1 78 ? 32.228 40.699 -32.089 1.00 37.56 78 PRO A CA 1
ATOM 634 C C . PRO A 1 78 ? 32.700 40.916 -30.642 1.00 37.56 78 PRO A C 1
ATOM 636 O O . PRO A 1 78 ? 33.337 41.927 -30.357 1.00 37.56 78 PRO A O 1
ATOM 639 N N . GLY A 1 79 ? 32.411 39.977 -29.727 1.00 48.81 79 GLY A N 1
ATOM 640 C CA . GLY A 1 79 ? 33.057 39.962 -28.401 1.00 48.81 79 GLY A CA 1
ATOM 641 C C . GLY A 1 79 ? 32.215 39.658 -27.156 1.00 48.81 79 GLY A C 1
ATOM 642 O O . GLY A 1 79 ? 32.674 39.976 -26.063 1.00 48.81 79 GLY A O 1
ATOM 643 N N . VAL A 1 80 ? 31.031 39.040 -27.246 1.00 36.66 80 VAL A N 1
ATOM 644 C CA . VAL A 1 80 ? 30.294 38.609 -26.037 1.00 36.66 80 VAL A CA 1
ATOM 645 C C . VAL A 1 80 ? 30.572 37.136 -25.736 1.00 36.66 80 VAL A C 1
ATOM 647 O O . VAL A 1 80 ? 30.090 36.230 -26.412 1.00 36.66 80 VAL A O 1
ATOM 650 N N . SER A 1 81 ? 31.367 36.905 -24.695 1.00 49.31 81 SER A N 1
ATOM 651 C CA . SER A 1 81 ? 31.616 35.608 -24.074 1.00 49.31 81 SER A CA 1
ATOM 652 C C . SER A 1 81 ? 30.354 35.096 -23.371 1.00 49.31 81 SER A C 1
ATOM 654 O O . SER A 1 81 ? 29.996 35.548 -22.285 1.00 49.31 81 SER A O 1
ATOM 656 N N . VAL A 1 82 ? 29.678 34.110 -23.964 1.00 42.66 82 VAL A N 1
ATOM 657 C CA . VAL A 1 82 ? 28.582 33.395 -23.294 1.00 42.66 82 VAL A CA 1
ATOM 658 C C . VAL A 1 82 ? 29.155 32.144 -22.636 1.00 42.66 82 VAL A C 1
ATOM 660 O O . VAL A 1 82 ? 29.357 31.113 -23.273 1.00 42.66 82 VAL A O 1
ATOM 663 N N . LYS A 1 83 ? 29.442 32.249 -21.337 1.00 48.94 83 LYS A N 1
ATOM 664 C CA . LYS A 1 83 ? 29.714 31.098 -20.465 1.00 48.94 83 LYS A CA 1
ATOM 665 C C . LYS A 1 83 ? 28.521 30.122 -20.586 1.00 48.94 83 LYS A C 1
ATOM 667 O O . LYS A 1 83 ? 27.386 30.593 -20.457 1.00 48.94 83 LYS A O 1
ATOM 672 N N . PRO A 1 84 ? 28.714 28.814 -20.852 1.00 46.41 84 PRO A N 1
ATOM 673 C CA . PRO A 1 84 ? 27.600 27.870 -20.921 1.00 46.41 84 PRO A CA 1
ATOM 674 C C . PRO A 1 84 ? 26.801 27.919 -19.618 1.00 46.41 84 PRO A C 1
ATOM 676 O O . PRO A 1 84 ? 27.378 27.867 -18.531 1.00 46.41 84 PRO A O 1
ATOM 679 N N . LYS A 1 85 ? 25.481 28.083 -19.734 1.00 47.75 85 LYS A N 1
ATOM 680 C CA . LYS A 1 85 ? 24.575 28.138 -18.585 1.00 47.75 85 LYS A CA 1
ATOM 681 C C . LYS A 1 85 ? 24.577 26.782 -17.878 1.00 47.75 85 LYS A C 1
ATOM 683 O O . LYS A 1 85 ? 24.509 25.746 -18.536 1.00 47.75 85 LYS A O 1
ATOM 688 N N . GLU A 1 86 ? 24.626 26.807 -16.550 1.00 37.03 86 GLU A N 1
ATOM 689 C CA . GLU A 1 86 ? 24.392 25.623 -15.725 1.00 37.03 86 GLU A CA 1
ATOM 690 C C . GLU A 1 86 ? 23.033 25.001 -16.054 1.00 37.03 86 GLU A C 1
ATOM 692 O O . GLU A 1 86 ? 22.005 25.683 -16.093 1.00 37.03 86 GLU A O 1
ATOM 697 N N . ILE A 1 87 ? 23.041 23.686 -16.260 1.00 42.44 87 ILE A N 1
ATOM 698 C CA . ILE A 1 87 ? 21.836 22.882 -16.428 1.00 42.44 87 ILE A CA 1
ATOM 699 C C . ILE A 1 87 ? 21.170 22.769 -15.054 1.00 42.44 87 ILE A C 1
ATOM 701 O O . ILE A 1 87 ? 21.608 22.006 -14.192 1.00 42.44 87 ILE A O 1
ATOM 705 N N . LYS A 1 88 ? 20.100 23.540 -14.845 1.00 34.12 88 LYS A N 1
ATOM 706 C CA . LYS A 1 88 ? 19.182 23.343 -13.721 1.00 34.12 88 LYS A CA 1
ATOM 707 C C . LYS A 1 88 ? 18.237 22.192 -14.049 1.00 34.12 88 LYS A C 1
ATOM 709 O O . LYS A 1 88 ? 17.608 22.182 -15.100 1.00 34.12 88 LYS A O 1
ATOM 714 N N . LYS A 1 89 ? 18.156 21.228 -13.132 1.00 36.25 89 LYS A N 1
ATOM 715 C CA . LYS A 1 89 ? 17.225 20.098 -13.192 1.00 36.25 89 LYS A CA 1
ATOM 716 C C . LYS A 1 89 ? 15.792 20.627 -13.085 1.00 36.25 89 LYS A C 1
ATOM 718 O O . LYS A 1 89 ? 15.455 21.283 -12.101 1.00 36.25 89 LYS A O 1
ATOM 723 N N . GLU A 1 90 ? 14.983 20.356 -14.101 1.00 39.84 90 GLU A N 1
ATOM 724 C CA . GLU A 1 90 ? 13.562 20.697 -14.143 1.00 39.84 90 GLU A CA 1
ATOM 725 C C . GLU A 1 90 ? 12.764 19.679 -13.319 1.00 39.84 90 GLU A C 1
ATOM 727 O O . GLU A 1 90 ? 12.865 18.471 -13.532 1.00 39.84 90 GLU A O 1
ATOM 732 N N . GLY A 1 91 ? 11.982 20.167 -12.356 1.00 42.41 91 GLY A N 1
ATOM 733 C CA . GLY A 1 91 ? 10.925 19.374 -11.741 1.00 42.41 91 GLY A CA 1
ATOM 734 C C . GLY A 1 91 ? 9.741 19.312 -12.700 1.00 42.41 91 GLY A C 1
ATOM 735 O O . GLY A 1 91 ? 9.165 20.348 -13.022 1.00 42.41 91 GLY A O 1
ATOM 736 N N . LEU A 1 92 ? 9.376 18.115 -13.159 1.00 48.69 92 LEU A N 1
ATOM 737 C CA . LEU A 1 92 ? 8.097 17.893 -13.832 1.00 48.69 92 LEU A CA 1
ATOM 738 C C . LEU A 1 92 ? 7.022 17.806 -12.749 1.00 48.69 92 LEU A C 1
ATOM 740 O O . LEU A 1 92 ? 6.824 16.772 -12.118 1.00 48.69 92 LEU A O 1
ATOM 744 N N . SER A 1 93 ? 6.418 18.959 -12.487 1.00 49.19 93 SER A N 1
ATOM 745 C CA . SER A 1 93 ? 5.412 19.225 -11.466 1.00 49.19 93 SER A CA 1
ATOM 746 C C . SER A 1 93 ? 4.372 18.099 -11.352 1.00 49.19 93 SER A C 1
ATOM 748 O O . SER A 1 93 ? 3.794 17.684 -12.352 1.00 49.19 93 SER A O 1
ATOM 750 N N . GLU A 1 94 ? 4.145 17.637 -10.116 1.00 56.53 94 GLU A N 1
ATOM 751 C CA . GLU A 1 94 ? 3.121 16.668 -9.664 1.00 56.53 94 GLU A CA 1
ATOM 752 C C . GLU A 1 94 ? 3.353 15.170 -9.944 1.00 56.53 94 GLU A C 1
ATOM 754 O O . GLU A 1 94 ? 2.665 14.341 -9.344 1.00 56.53 94 GLU A O 1
ATOM 759 N N . TYR A 1 95 ? 4.324 14.787 -10.779 1.00 63.19 95 TYR A N 1
ATOM 760 C CA . TYR A 1 95 ? 4.560 13.380 -11.122 1.00 63.19 95 TYR A CA 1
ATOM 761 C C . TYR A 1 95 ? 5.794 12.800 -10.435 1.00 63.19 95 TYR A C 1
ATOM 763 O O . TYR A 1 95 ? 6.885 13.363 -10.499 1.00 63.19 95 TYR A O 1
ATOM 771 N N . PHE A 1 96 ? 5.644 11.608 -9.855 1.00 66.88 96 PHE A N 1
ATOM 772 C CA . PHE A 1 96 ? 6.777 10.828 -9.366 1.00 66.88 96 PHE A CA 1
ATOM 773 C C . PHE A 1 96 ? 7.135 9.752 -10.389 1.00 66.88 96 PHE A C 1
ATOM 775 O O . PHE A 1 96 ? 6.315 8.891 -10.721 1.00 66.88 96 PHE A O 1
ATOM 782 N N . LEU A 1 97 ? 8.360 9.828 -10.912 1.00 73.38 97 LEU A N 1
ATOM 783 C CA . LEU A 1 97 ? 8.913 8.844 -11.834 1.00 73.38 97 LEU A CA 1
ATOM 784 C C . LEU A 1 97 ? 9.676 7.777 -11.044 1.00 73.38 97 LEU A C 1
ATOM 786 O O . LEU A 1 97 ? 10.710 8.061 -10.445 1.00 73.38 97 LEU A O 1
ATOM 790 N N . TYR A 1 98 ? 9.189 6.545 -11.088 1.00 73.50 98 TYR A N 1
ATOM 791 C CA . TYR A 1 98 ? 9.805 5.390 -10.444 1.00 73.50 98 TYR A CA 1
ATOM 792 C C . TYR A 1 98 ? 10.559 4.611 -11.486 1.00 73.50 98 TYR A C 1
ATOM 794 O O . TYR A 1 98 ? 9.963 4.056 -12.406 1.00 73.50 98 TYR A O 1
ATOM 802 N N . THR A 1 99 ? 11.870 4.557 -11.343 1.00 79.12 99 THR A N 1
ATOM 803 C CA . THR A 1 99 ? 12.673 3.668 -12.173 1.00 79.12 99 THR A CA 1
ATOM 804 C C . THR A 1 99 ? 12.698 2.307 -11.501 1.00 79.12 99 THR A C 1
ATOM 806 O O . THR A 1 99 ? 13.090 2.206 -10.344 1.00 79.12 99 THR A O 1
ATOM 809 N N . ILE A 1 100 ? 12.255 1.274 -12.214 1.00 78.81 100 ILE A N 1
ATOM 810 C CA . ILE A 1 100 ? 12.469 -0.103 -11.779 1.00 78.81 100 ILE A CA 1
ATOM 811 C C . ILE A 1 100 ? 13.933 -0.430 -12.056 1.00 78.81 100 ILE A C 1
ATOM 813 O O . ILE A 1 100 ? 14.418 -0.194 -13.165 1.00 78.81 100 ILE A O 1
ATOM 817 N N . GLU A 1 101 ? 14.639 -0.924 -11.044 1.00 73.94 101 GLU A N 1
ATOM 818 C CA . GLU A 1 101 ? 16.052 -1.258 -11.181 1.00 73.94 101 GLU A CA 1
ATOM 819 C C . GLU A 1 101 ? 16.281 -2.384 -12.193 1.00 73.94 101 GLU A C 1
ATOM 821 O O . GLU A 1 101 ? 15.486 -3.315 -12.326 1.00 73.94 101 GLU A O 1
ATOM 826 N N . GLY A 1 102 ? 17.409 -2.290 -12.898 1.00 80.12 102 GLY A N 1
ATOM 827 C CA . GLY A 1 102 ? 17.789 -3.235 -13.938 1.00 80.12 102 GLY A CA 1
ATOM 828 C C . GLY A 1 102 ? 17.135 -2.975 -15.295 1.00 80.12 102 GLY A C 1
ATOM 829 O O . GLY A 1 102 ? 16.505 -1.947 -15.559 1.00 80.12 102 GLY A O 1
ATOM 830 N N . THR A 1 103 ? 17.354 -3.930 -16.188 1.00 84.38 103 THR A N 1
ATOM 831 C CA . THR A 1 103 ? 16.832 -3.946 -17.552 1.00 84.38 103 THR A CA 1
ATOM 832 C C . THR A 1 103 ? 16.184 -5.283 -17.806 1.00 84.38 103 THR A C 1
ATOM 834 O O . THR A 1 103 ? 16.724 -6.314 -17.412 1.00 84.38 103 THR A O 1
ATOM 837 N N . GLU A 1 104 ? 15.050 -5.275 -18.490 1.00 83.38 104 GLU A N 1
ATOM 838 C CA . GLU A 1 104 ? 14.277 -6.483 -18.718 1.00 83.38 104 GLU A CA 1
ATOM 839 C C . GLU A 1 104 ? 13.845 -6.575 -20.173 1.00 83.38 104 GLU A C 1
ATOM 841 O O . GLU A 1 104 ? 13.451 -5.580 -20.781 1.00 83.38 104 GLU A O 1
ATOM 846 N N . THR A 1 105 ? 13.894 -7.785 -20.728 1.00 87.44 105 THR A N 1
ATOM 847 C CA . THR A 1 105 ? 13.291 -8.055 -22.033 1.00 87.44 105 THR A CA 1
ATOM 848 C C . THR A 1 105 ? 11.797 -8.301 -21.853 1.00 87.44 105 THR A C 1
ATOM 850 O O . THR A 1 105 ? 11.392 -9.175 -21.078 1.00 87.44 105 THR A O 1
ATOM 853 N N . ILE A 1 106 ? 10.975 -7.515 -22.550 1.00 88.62 106 ILE A N 1
ATOM 854 C CA . ILE A 1 106 ? 9.512 -7.539 -22.465 1.00 88.62 106 ILE A CA 1
ATOM 855 C C . ILE A 1 106 ? 8.938 -7.721 -23.878 1.00 88.62 106 ILE A C 1
ATOM 857 O O . ILE A 1 106 ? 8.659 -6.731 -24.563 1.00 88.62 106 ILE A O 1
ATOM 861 N N . PRO A 1 107 ? 8.754 -8.973 -24.332 1.00 91.31 107 PRO A N 1
ATOM 862 C CA . PRO A 1 107 ? 8.163 -9.246 -25.636 1.00 91.31 107 PRO A CA 1
ATOM 863 C C . PRO A 1 107 ? 6.700 -8.802 -25.705 1.00 91.31 107 PRO A C 1
ATOM 865 O O . PRO A 1 107 ? 5.996 -8.755 -24.688 1.00 91.31 107 PRO A O 1
ATOM 868 N N . THR A 1 108 ? 6.223 -8.497 -26.904 1.00 89.25 108 THR A N 1
ATOM 869 C CA . THR A 1 108 ? 4.822 -8.151 -27.142 1.00 89.25 108 THR A CA 1
ATOM 870 C C . THR A 1 108 ? 3.898 -9.319 -26.776 1.00 89.25 108 THR A C 1
ATOM 872 O O . THR A 1 108 ? 4.206 -10.489 -27.004 1.00 89.25 108 THR A O 1
ATOM 875 N N . GLY A 1 109 ? 2.762 -9.022 -26.147 1.00 90.69 109 GLY A N 1
ATOM 876 C CA . GLY A 1 109 ? 1.807 -10.000 -25.618 1.00 90.69 109 GLY A CA 1
ATOM 877 C C . GLY A 1 109 ? 2.178 -10.605 -24.259 1.00 90.69 109 GLY A C 1
ATOM 878 O O . GLY A 1 109 ? 1.365 -11.326 -23.677 1.00 90.69 109 GLY A O 1
ATOM 879 N N . TRP A 1 110 ? 3.363 -10.313 -23.711 1.00 89.81 110 TRP A N 1
ATOM 880 C CA . TRP A 1 110 ? 3.793 -10.855 -22.422 1.00 89.81 110 TRP A CA 1
ATOM 881 C C . TRP A 1 110 ? 3.510 -9.906 -21.255 1.00 89.81 110 TRP A C 1
ATOM 883 O O . TRP A 1 110 ? 3.611 -8.679 -21.350 1.00 89.81 110 TRP A O 1
ATOM 893 N N . SER A 1 111 ? 3.191 -10.502 -20.103 1.00 91.06 111 SER A N 1
ATOM 894 C CA . SER A 1 111 ? 3.160 -9.813 -18.814 1.00 91.06 111 SER A CA 1
ATOM 895 C C . SER A 1 111 ? 4.349 -10.234 -17.961 1.00 91.06 111 SER A C 1
ATOM 897 O O . SER A 1 111 ? 4.547 -11.426 -17.733 1.00 91.06 111 SER A O 1
ATOM 899 N N . LYS A 1 112 ? 5.064 -9.266 -17.386 1.00 87.88 112 LYS A N 1
ATOM 900 C CA . LYS A 1 112 ? 6.126 -9.515 -16.409 1.00 87.88 112 LYS A CA 1
ATOM 901 C C . LYS A 1 112 ? 5.807 -8.848 -15.077 1.00 87.88 112 LYS A C 1
ATOM 903 O O . LYS A 1 112 ? 5.266 -7.742 -15.032 1.00 87.88 112 LYS A O 1
ATOM 908 N N . ARG A 1 113 ? 6.115 -9.541 -13.980 1.00 87.81 113 ARG A N 1
ATOM 909 C CA . ARG A 1 113 ? 6.008 -9.003 -12.621 1.00 87.81 113 ARG A CA 1
ATOM 910 C C . ARG A 1 113 ? 7.385 -8.528 -12.178 1.00 87.81 113 ARG A C 1
ATOM 912 O O . ARG A 1 113 ? 8.261 -9.351 -11.941 1.00 87.81 113 ARG A O 1
ATOM 919 N N . LEU A 1 114 ? 7.541 -7.219 -12.066 1.00 85.81 114 LEU A N 1
ATOM 920 C CA . LEU A 1 114 ? 8.772 -6.562 -11.659 1.00 85.81 114 LEU A CA 1
ATOM 921 C C . LEU A 1 114 ? 8.719 -6.243 -10.166 1.00 85.81 114 LEU A C 1
ATOM 923 O O . LEU A 1 114 ? 7.669 -5.846 -9.654 1.00 85.81 114 LEU A O 1
ATOM 927 N N . LEU A 1 115 ? 9.831 -6.449 -9.465 1.00 83.94 115 LEU A N 1
ATOM 928 C CA . LEU A 1 115 ? 9.963 -6.043 -8.069 1.00 83.94 115 LEU A CA 1
ATOM 929 C C . LEU A 1 115 ? 10.095 -4.518 -8.021 1.00 83.94 115 LEU A C 1
ATOM 931 O O . LEU A 1 115 ? 10.935 -3.952 -8.710 1.00 83.94 115 LEU A O 1
ATOM 935 N N . SER A 1 116 ? 9.238 -3.863 -7.242 1.00 81.75 116 SER A N 1
ATOM 936 C CA . SER A 1 116 ? 9.271 -2.409 -7.067 1.00 81.75 116 SER A CA 1
ATOM 937 C C . SER A 1 116 ? 10.060 -2.016 -5.828 1.00 81.75 116 SER A C 1
ATOM 939 O O . SER A 1 116 ? 10.844 -1.081 -5.887 1.00 81.75 116 SER A O 1
ATOM 941 N N . PHE A 1 117 ? 9.823 -2.702 -4.712 1.00 83.81 117 PHE A N 1
ATOM 942 C CA . PHE A 1 117 ? 10.539 -2.508 -3.457 1.00 83.81 117 PHE A CA 1
ATOM 943 C C . PHE A 1 117 ? 10.381 -3.752 -2.581 1.00 83.81 117 PHE A C 1
ATOM 945 O O . PHE A 1 117 ? 9.385 -4.479 -2.680 1.00 83.81 117 PHE A O 1
ATOM 952 N N . ASP A 1 118 ? 11.363 -3.988 -1.720 1.00 88.56 118 ASP A N 1
ATOM 953 C CA . ASP A 1 118 ? 11.380 -5.078 -0.748 1.00 88.56 118 ASP A CA 1
ATOM 954 C C . ASP A 1 118 ? 11.953 -4.532 0.557 1.00 88.56 118 ASP A C 1
ATOM 956 O O . ASP A 1 118 ? 13.137 -4.215 0.632 1.00 88.56 118 ASP A O 1
ATOM 960 N N . VAL A 1 119 ? 11.084 -4.341 1.550 1.00 90.38 119 VAL A N 1
ATOM 961 C CA . VAL A 1 119 ? 11.446 -3.714 2.823 1.00 90.38 119 VAL A CA 1
ATOM 962 C C . VAL A 1 119 ? 11.153 -4.676 3.963 1.00 90.38 119 VAL A C 1
ATOM 964 O O . VAL A 1 119 ? 10.019 -5.133 4.166 1.00 90.38 119 VAL A O 1
ATOM 967 N N . ASP A 1 120 ? 12.186 -4.980 4.737 1.00 90.31 120 ASP A N 1
ATOM 968 C CA . ASP A 1 120 ? 12.093 -5.865 5.887 1.00 90.31 120 ASP A CA 1
ATOM 969 C C . ASP A 1 120 ? 11.685 -5.120 7.160 1.00 90.31 120 ASP A C 1
ATOM 971 O O . ASP A 1 120 ? 12.046 -3.967 7.384 1.00 90.31 120 ASP A O 1
ATOM 975 N N . GLU A 1 121 ? 10.926 -5.817 8.012 1.00 89.44 121 GLU A N 1
ATOM 976 C CA . GLU A 1 121 ? 10.537 -5.342 9.354 1.00 89.44 121 GLU A CA 1
ATOM 977 C C . GLU A 1 121 ? 9.846 -3.964 9.404 1.00 89.44 121 GLU A C 1
ATOM 979 O O . GLU A 1 121 ? 10.050 -3.204 10.346 1.00 89.44 121 GLU A O 1
ATOM 984 N N . VAL A 1 122 ? 9.007 -3.636 8.416 1.00 91.94 122 VAL A N 1
ATOM 985 C CA . VAL A 1 122 ? 8.121 -2.460 8.496 1.00 91.94 122 VAL A CA 1
ATOM 986 C C . VAL A 1 122 ? 7.225 -2.587 9.741 1.00 91.94 122 VAL A C 1
ATOM 988 O O . VAL A 1 122 ? 6.457 -3.557 9.813 1.00 91.94 122 VAL A O 1
ATOM 991 N N . PRO A 1 123 ? 7.300 -1.656 10.712 1.00 92.06 123 PRO A N 1
ATOM 992 C CA . PRO A 1 123 ? 6.408 -1.640 11.863 1.00 92.06 123 PRO A CA 1
ATOM 993 C C . PRO A 1 123 ? 4.957 -1.488 11.404 1.00 92.06 123 PRO A C 1
ATOM 995 O O . PRO A 1 123 ? 4.654 -0.696 10.517 1.00 92.06 123 PRO A O 1
ATOM 998 N N . VAL A 1 124 ? 4.043 -2.260 11.986 1.00 92.75 124 VAL A N 1
ATOM 999 C CA . VAL A 1 124 ? 2.613 -2.164 11.671 1.00 92.75 124 VAL A CA 1
ATOM 1000 C C . VAL A 1 124 ? 1.798 -2.188 12.950 1.00 92.75 124 VAL A C 1
ATOM 1002 O O . VAL A 1 124 ? 2.053 -2.982 13.857 1.00 92.75 124 VAL A O 1
ATOM 1005 N N . VAL A 1 125 ? 0.773 -1.347 13.006 1.00 94.75 125 VAL A N 1
ATOM 1006 C CA . VAL A 1 125 ? -0.194 -1.316 14.099 1.00 94.75 125 VAL A CA 1
ATOM 1007 C C . VAL A 1 125 ? -1.426 -2.104 13.680 1.00 94.75 125 VAL A C 1
ATOM 1009 O O . VAL A 1 125 ? -2.029 -1.845 12.640 1.00 94.75 125 VAL A O 1
ATOM 1012 N N . ASN A 1 126 ? -1.812 -3.085 14.493 1.00 93.56 126 ASN A N 1
ATOM 1013 C CA . ASN A 1 126 ? -3.028 -3.859 14.277 1.00 93.56 126 ASN A CA 1
ATOM 1014 C C . ASN A 1 126 ? -4.189 -3.233 15.056 1.00 93.56 126 ASN A C 1
ATOM 1016 O O . ASN A 1 126 ? -4.197 -3.268 16.284 1.00 93.56 126 ASN A O 1
ATOM 1020 N N . LEU A 1 127 ? -5.161 -2.679 14.339 1.00 94.94 127 LEU A N 1
ATOM 1021 C CA . LEU A 1 127 ? -6.297 -1.955 14.899 1.00 94.94 127 LEU A CA 1
ATOM 1022 C C . LEU A 1 127 ? -7.585 -2.768 14.738 1.00 94.94 127 LEU A C 1
ATOM 1024 O O . LEU A 1 127 ? -7.804 -3.424 13.720 1.00 94.94 127 LEU A O 1
ATOM 1028 N N . TYR A 1 128 ? -8.474 -2.672 15.723 1.00 94.62 128 TYR A N 1
ATOM 1029 C CA . TYR A 1 128 ? -9.832 -3.205 15.651 1.00 94.62 128 TYR A CA 1
ATOM 1030 C C . TYR A 1 128 ? -10.804 -2.049 15.847 1.00 94.62 128 TYR A C 1
ATOM 1032 O O . TYR A 1 128 ? -10.774 -1.384 16.880 1.00 94.62 128 TYR A O 1
ATOM 1040 N N . LYS A 1 129 ? -11.634 -1.783 14.839 1.00 94.75 129 LYS A N 1
ATOM 1041 C CA . LYS A 1 129 ? -12.606 -0.689 14.851 1.00 94.75 129 LYS A CA 1
ATOM 1042 C C . LYS A 1 129 ? -14.012 -1.259 14.968 1.00 94.75 129 LYS A C 1
ATOM 1044 O O . LYS A 1 129 ? -14.384 -2.167 14.222 1.00 94.75 129 LYS A O 1
ATOM 1049 N N . TYR A 1 130 ? -14.785 -0.709 15.896 1.00 94.31 130 TYR A N 1
ATOM 1050 C CA . TYR A 1 130 ? -16.205 -0.993 16.057 1.00 94.31 130 TYR A CA 1
ATOM 1051 C C . TYR A 1 130 ? -16.978 0.315 15.919 1.00 94.31 130 TYR A C 1
ATOM 1053 O O . TYR A 1 130 ? -16.954 1.167 16.802 1.00 94.31 130 TYR A O 1
ATOM 1061 N N . GLU A 1 131 ? -17.637 0.479 14.778 1.00 93.56 131 GLU A N 1
ATOM 1062 C CA . GLU A 1 131 ? -18.432 1.662 14.454 1.00 93.56 131 GLU A CA 1
ATOM 1063 C C . GLU A 1 131 ? -19.794 1.185 13.957 1.00 93.56 131 GLU A C 1
ATOM 1065 O O . GLU A 1 131 ? -19.950 0.857 12.781 1.00 93.56 131 GLU A O 1
ATOM 1070 N N . GLN A 1 132 ? -20.788 1.135 14.849 1.00 90.88 132 GLN A N 1
ATOM 1071 C CA . GLN A 1 132 ? -22.077 0.505 14.543 1.00 90.88 132 GLN A CA 1
ATOM 1072 C C . GLN A 1 132 ? -22.783 1.131 13.332 1.00 90.88 132 GLN A C 1
ATOM 1074 O O . GLN A 1 132 ? -23.366 0.427 12.513 1.00 90.88 132 GLN A O 1
ATOM 1079 N N . GLN A 1 133 ? -22.673 2.451 13.173 1.00 93.44 133 GLN A N 1
ATOM 1080 C CA . GLN A 1 133 ? -23.256 3.176 12.042 1.00 93.44 133 GLN A CA 1
ATOM 1081 C C . GLN A 1 133 ? -22.617 2.805 10.696 1.00 93.44 133 GLN A C 1
ATOM 1083 O O . GLN A 1 133 ? -23.277 2.876 9.663 1.00 93.44 133 GLN A O 1
ATOM 1088 N N . ARG A 1 134 ? -21.337 2.416 10.696 1.00 94.31 134 ARG A N 1
ATOM 1089 C CA . ARG A 1 134 ? -20.551 2.178 9.480 1.00 94.31 134 ARG A CA 1
ATOM 1090 C C . ARG A 1 134 ? -20.401 0.696 9.144 1.00 94.31 134 ARG A C 1
ATOM 1092 O O . ARG A 1 134 ? -20.412 0.336 7.970 1.00 94.31 134 ARG A O 1
ATOM 1099 N N . TYR A 1 135 ? -20.252 -0.149 10.160 1.00 92.56 135 TYR A N 1
ATOM 1100 C CA . TYR A 1 135 ? -19.937 -1.575 10.026 1.00 92.56 135 TYR A CA 1
ATOM 1101 C C . TYR A 1 135 ? -20.980 -2.494 10.685 1.00 92.56 135 TYR A C 1
ATOM 1103 O O . TYR A 1 135 ? -20.791 -3.712 10.733 1.00 92.56 135 TYR A O 1
ATOM 1111 N N . GLY A 1 136 ? -22.086 -1.942 11.194 1.00 90.94 136 GLY A N 1
ATOM 1112 C CA . GLY A 1 136 ? -23.075 -2.702 11.955 1.00 90.94 136 GLY A CA 1
ATOM 1113 C C . GLY A 1 136 ? -22.469 -3.294 13.228 1.00 90.94 136 GLY A C 1
ATOM 1114 O O . GLY A 1 136 ? -21.550 -2.738 13.819 1.00 90.94 136 GLY A O 1
ATOM 1115 N N . ASN A 1 137 ? -22.945 -4.467 13.638 1.00 91.31 137 ASN A N 1
ATOM 1116 C CA . ASN A 1 137 ? -22.469 -5.126 14.859 1.00 91.31 137 ASN A CA 1
ATOM 1117 C C . ASN A 1 137 ? -21.139 -5.889 14.668 1.00 91.31 137 ASN A C 1
ATOM 1119 O O . ASN A 1 137 ? -20.792 -6.729 15.493 1.00 91.31 137 ASN A O 1
ATOM 1123 N N . SER A 1 138 ? -20.411 -5.647 13.573 1.00 93.31 138 SER A N 1
ATOM 1124 C CA . SER A 1 138 ? -19.151 -6.336 13.281 1.00 93.31 138 SER A CA 1
ATOM 1125 C C . SER A 1 138 ? -17.948 -5.508 13.716 1.00 93.31 138 SER A C 1
ATOM 1127 O O . SER A 1 138 ? -17.878 -4.306 13.461 1.00 93.31 138 SER A O 1
ATOM 1129 N N . VAL A 1 139 ? -16.953 -6.171 14.302 1.00 95.12 139 VAL A N 1
ATOM 1130 C CA . VAL A 1 139 ? -15.621 -5.592 14.495 1.00 95.12 139 VAL A CA 1
ATOM 1131 C C . VAL A 1 139 ? -14.849 -5.720 13.192 1.00 95.12 139 VAL A C 1
ATOM 1133 O O . VAL A 1 139 ? -14.771 -6.809 12.629 1.00 95.12 139 VAL A O 1
ATOM 1136 N N . VAL A 1 140 ? -14.257 -4.628 12.719 1.00 95.19 140 VAL A N 1
ATOM 1137 C CA . VAL A 1 140 ? -13.460 -4.604 11.490 1.00 95.19 140 VAL A CA 1
ATOM 1138 C C . VAL A 1 140 ? -11.991 -4.443 11.838 1.00 95.19 140 VAL A C 1
ATOM 1140 O O . VAL A 1 140 ? -11.615 -3.577 12.631 1.00 95.19 140 VAL A O 1
ATOM 1143 N N . ARG A 1 141 ? -11.144 -5.281 11.244 1.00 94.88 141 ARG A N 1
ATOM 1144 C CA . ARG A 1 141 ? -9.701 -5.241 11.462 1.00 94.88 141 ARG A CA 1
ATOM 1145 C C . ARG A 1 141 ? -9.027 -4.322 10.454 1.00 94.88 141 ARG A C 1
ATOM 1147 O O . ARG A 1 141 ? -9.295 -4.397 9.258 1.00 94.88 141 ARG A O 1
ATOM 1154 N N . PHE A 1 142 ? -8.107 -3.506 10.945 1.00 95.06 142 PHE A N 1
ATOM 1155 C CA . PHE A 1 142 ? -7.275 -2.614 10.156 1.00 95.06 142 PHE A CA 1
ATOM 1156 C C . PHE A 1 142 ? -5.796 -2.878 10.431 1.00 95.06 142 PHE A C 1
ATOM 1158 O O . PHE A 1 142 ? -5.414 -3.218 11.550 1.00 95.06 142 PHE A O 1
ATOM 1165 N N . LEU A 1 143 ? -4.953 -2.695 9.418 1.00 94.31 143 LEU A N 1
ATOM 1166 C CA . LEU A 1 143 ? -3.514 -2.529 9.616 1.00 94.31 143 LEU A CA 1
ATOM 1167 C C . LEU A 1 143 ? -3.126 -1.098 9.292 1.00 94.31 143 LEU A C 1
ATOM 1169 O O . LEU A 1 143 ? -3.503 -0.602 8.233 1.00 94.31 143 LEU A O 1
ATOM 1173 N N . SER A 1 144 ? -2.372 -0.471 10.187 1.00 94.44 144 SER A N 1
ATOM 1174 C CA . SER A 1 144 ? -1.895 0.896 10.024 1.00 94.44 144 SER A CA 1
ATOM 1175 C C . SER A 1 144 ? -0.377 0.952 9.981 1.00 94.44 144 SER A C 1
ATOM 1177 O O . SER A 1 144 ? 0.286 0.281 10.771 1.00 94.44 144 SER A O 1
ATOM 1179 N N . PHE A 1 145 ? 0.166 1.747 9.071 1.00 94.44 145 PHE A N 1
ATOM 1180 C CA . PHE A 1 145 ? 1.585 2.101 9.005 1.00 94.44 145 PHE A CA 1
ATOM 1181 C C . PHE A 1 145 ? 1.723 3.445 8.293 1.00 94.44 145 PHE A C 1
ATOM 1183 O O . PHE A 1 145 ? 0.766 3.911 7.675 1.00 94.44 145 PHE A O 1
ATOM 1190 N N . LYS A 1 146 ? 2.907 4.046 8.347 1.00 94.94 146 LYS A N 1
ATOM 1191 C CA . LYS A 1 146 ? 3.177 5.328 7.700 1.00 94.94 146 LYS A CA 1
ATOM 1192 C C . LYS A 1 146 ? 4.234 5.189 6.611 1.00 94.94 146 LYS A C 1
ATOM 1194 O O . LYS A 1 146 ? 5.143 4.368 6.719 1.00 94.94 146 LYS A O 1
ATOM 1199 N N . ASN A 1 147 ? 4.112 5.968 5.539 1.00 93.75 147 ASN A N 1
ATOM 1200 C CA . ASN A 1 147 ? 5.135 6.028 4.495 1.00 93.75 147 ASN A CA 1
ATOM 1201 C C . ASN A 1 147 ? 6.249 7.014 4.878 1.00 93.75 147 ASN A C 1
ATOM 1203 O O . ASN A 1 147 ? 6.378 8.077 4.275 1.00 93.75 147 ASN A O 1
ATOM 1207 N N . ASP A 1 148 ? 7.036 6.674 5.894 1.00 94.81 148 ASP A N 1
ATOM 1208 C CA . ASP A 1 148 ? 8.118 7.513 6.410 1.00 94.81 148 ASP A CA 1
ATOM 1209 C C . ASP A 1 148 ? 9.406 6.717 6.672 1.00 94.81 148 ASP A C 1
ATOM 1211 O O . ASP A 1 148 ? 9.451 5.488 6.567 1.00 94.81 148 ASP A O 1
ATOM 1215 N N . LYS A 1 149 ? 10.468 7.435 7.048 1.00 93.31 149 LYS A N 1
ATOM 1216 C CA . LYS A 1 149 ? 11.778 6.837 7.334 1.00 93.31 149 LYS A CA 1
ATOM 1217 C C . LYS A 1 149 ? 11.780 5.937 8.569 1.00 93.31 149 LYS A C 1
ATOM 1219 O O . LYS A 1 149 ? 12.554 4.983 8.601 1.00 93.31 149 LYS A O 1
ATOM 1224 N N . GLU A 1 150 ? 10.943 6.214 9.569 1.00 92.44 150 GLU A N 1
ATOM 1225 C CA . GLU A 1 150 ? 10.835 5.382 10.778 1.00 92.44 150 GLU A CA 1
ATOM 1226 C C . GLU A 1 150 ? 10.327 3.979 10.429 1.00 92.44 150 GLU A C 1
ATOM 1228 O O . GLU A 1 150 ? 10.777 2.982 10.992 1.00 92.44 150 GLU A O 1
ATOM 1233 N N . HIS A 1 151 ? 9.469 3.894 9.413 1.00 93.06 151 HIS A N 1
ATOM 1234 C CA . HIS A 1 151 ? 8.954 2.650 8.859 1.00 93.06 151 HIS A CA 1
ATOM 1235 C C . HIS A 1 151 ? 9.856 2.035 7.780 1.00 93.06 151 HIS A C 1
ATOM 1237 O O . HIS A 1 151 ? 9.452 1.070 7.128 1.00 93.06 151 HIS A O 1
ATOM 1243 N N . LYS A 1 152 ? 11.078 2.562 7.595 1.00 91.19 152 LYS A N 1
ATOM 1244 C CA . LYS A 1 152 ? 12.010 2.197 6.510 1.00 91.19 152 LYS A CA 1
ATOM 1245 C C . LYS A 1 152 ? 11.401 2.417 5.111 1.00 91.19 152 LYS A C 1
ATOM 1247 O O . LYS A 1 152 ? 11.723 1.711 4.158 1.00 91.19 152 LYS A O 1
ATOM 1252 N N . LEU A 1 153 ? 10.493 3.384 5.011 1.00 90.19 153 LEU A N 1
ATOM 1253 C CA . LEU A 1 153 ? 9.795 3.829 3.809 1.00 90.19 153 LEU A CA 1
ATOM 1254 C C . LEU A 1 153 ? 10.069 5.336 3.598 1.00 90.19 153 LEU A C 1
ATOM 1256 O O . LEU A 1 153 ? 11.063 5.876 4.086 1.00 90.19 153 LEU A O 1
ATOM 1260 N N . GLY A 1 154 ? 9.223 6.033 2.837 1.00 85.94 154 GLY A N 1
ATOM 1261 C CA . GLY A 1 154 ? 9.248 7.496 2.746 1.00 85.94 154 GLY A CA 1
ATOM 1262 C C . GLY A 1 154 ? 10.316 8.102 1.832 1.00 85.94 154 GLY A C 1
ATOM 1263 O O . GLY A 1 154 ? 10.387 9.320 1.715 1.00 85.94 154 GLY A O 1
ATOM 1264 N N . GLU A 1 155 ? 11.138 7.307 1.142 1.00 84.88 155 GLU A N 1
ATOM 1265 C CA . GLU A 1 155 ? 12.019 7.843 0.087 1.00 84.88 155 GLU A CA 1
ATOM 1266 C C . GLU A 1 155 ? 11.226 8.272 -1.147 1.00 84.88 155 GLU A C 1
ATOM 1268 O O . GLU A 1 155 ? 11.529 9.268 -1.804 1.00 84.88 155 GLU A O 1
ATOM 1273 N N . THR A 1 156 ? 10.190 7.502 -1.458 1.00 83.81 156 THR A N 1
ATOM 1274 C CA . THR A 1 156 ? 9.278 7.756 -2.560 1.00 83.81 156 THR A CA 1
ATOM 1275 C C . THR A 1 156 ? 7.849 7.473 -2.100 1.00 83.81 156 THR A C 1
ATOM 1277 O O . THR A 1 156 ? 7.633 6.717 -1.148 1.00 83.81 156 THR A O 1
ATOM 1280 N N . PRO A 1 157 ? 6.841 8.082 -2.740 1.00 86.00 157 PRO A N 1
ATOM 1281 C CA . PRO A 1 157 ? 5.457 7.680 -2.516 1.00 86.00 157 PRO A CA 1
ATOM 1282 C C . PRO A 1 157 ? 5.240 6.175 -2.774 1.00 86.00 157 PRO A C 1
ATOM 1284 O O . PRO A 1 157 ? 6.030 5.525 -3.461 1.00 86.00 157 PRO A O 1
ATOM 1287 N N . ILE A 1 158 ? 4.133 5.607 -2.311 1.00 87.69 158 ILE A N 1
ATOM 1288 C CA . ILE A 1 158 ? 3.754 4.235 -2.666 1.00 87.69 158 ILE A CA 1
ATOM 1289 C C . ILE A 1 158 ? 2.620 4.297 -3.696 1.00 87.69 158 ILE A C 1
ATOM 1291 O O . ILE A 1 158 ? 1.584 4.925 -3.438 1.00 87.69 158 ILE A O 1
ATOM 1295 N N . PRO A 1 159 ? 2.774 3.667 -4.878 1.00 85.69 159 PRO A N 1
ATOM 1296 C CA . PRO A 1 159 ? 1.706 3.623 -5.864 1.00 85.69 159 PRO A CA 1
ATOM 1297 C C . PRO A 1 159 ? 0.503 2.856 -5.316 1.00 85.69 159 PRO A C 1
ATOM 1299 O O . PRO A 1 159 ? 0.651 1.830 -4.653 1.00 85.69 159 PRO A O 1
ATOM 1302 N N . GLY A 1 160 ? -0.698 3.342 -5.631 1.00 88.06 160 GLY A N 1
ATOM 1303 C CA . GLY A 1 160 ? -1.930 2.644 -5.276 1.00 88.06 160 GLY A CA 1
ATOM 1304 C C . GLY A 1 160 ? -2.001 1.258 -5.918 1.00 88.06 160 GLY A C 1
ATOM 1305 O O . GLY A 1 160 ? -1.462 1.023 -7.002 1.00 88.06 160 GLY A O 1
ATOM 1306 N N . GLY A 1 161 ? -2.693 0.335 -5.260 1.00 89.44 161 GLY A N 1
ATOM 1307 C CA . GLY A 1 161 ? -2.771 -1.044 -5.715 1.00 89.44 161 GLY A CA 1
ATOM 1308 C C . GLY A 1 161 ? -3.544 -1.949 -4.768 1.00 89.44 161 GLY A C 1
ATOM 1309 O O . GLY A 1 161 ? -4.382 -1.509 -3.982 1.00 89.44 161 GLY A O 1
ATOM 1310 N N . MET A 1 162 ? -3.267 -3.247 -4.869 1.00 92.56 162 MET A N 1
ATOM 1311 C CA . MET A 1 162 ? -3.821 -4.269 -3.987 1.00 92.56 162 MET A CA 1
ATOM 1312 C C . MET A 1 162 ? -2.727 -4.773 -3.057 1.00 92.56 162 MET A C 1
ATOM 1314 O O . MET A 1 162 ? -1.683 -5.235 -3.514 1.00 92.56 162 MET A O 1
ATOM 1318 N N . LEU A 1 163 ? -3.001 -4.742 -1.759 1.00 92.19 163 LEU A N 1
ATOM 1319 C CA . LEU A 1 163 ? -2.138 -5.306 -0.738 1.00 92.19 163 LEU A CA 1
ATOM 1320 C C . LEU A 1 163 ? -2.734 -6.617 -0.240 1.00 92.19 163 LEU A C 1
ATOM 1322 O O . LEU A 1 163 ? -3.925 -6.688 0.060 1.00 92.19 163 LEU A O 1
ATOM 1326 N N . LYS A 1 164 ? -1.901 -7.656 -0.154 1.00 93.62 164 LYS A N 1
ATOM 1327 C CA . LYS A 1 164 ? -2.248 -8.947 0.448 1.00 93.62 164 LYS A CA 1
ATOM 1328 C C . LYS A 1 164 ? -1.437 -9.135 1.719 1.00 93.62 164 LYS A C 1
ATOM 1330 O O . LYS A 1 164 ? -0.222 -8.955 1.703 1.00 93.62 164 LYS A O 1
ATOM 1335 N N . VAL A 1 165 ? -2.115 -9.491 2.799 1.00 92.69 165 VAL A N 1
ATOM 1336 C CA . VAL A 1 165 ? -1.532 -9.655 4.128 1.00 92.69 165 VAL A CA 1
ATOM 1337 C C . VAL A 1 165 ? -1.413 -11.135 4.437 1.00 92.69 165 VAL A C 1
ATOM 1339 O O . VAL A 1 165 ? -2.387 -11.884 4.332 1.00 92.69 165 VAL A O 1
ATOM 1342 N N . TYR A 1 166 ? -0.226 -11.527 4.882 1.00 92.00 166 TYR A N 1
ATOM 1343 C CA . TYR A 1 166 ? 0.069 -12.863 5.373 1.00 92.00 166 TYR A CA 1
ATOM 1344 C C . TYR A 1 166 ? 0.639 -12.771 6.788 1.00 92.00 166 TYR A C 1
ATOM 1346 O O . TYR A 1 166 ? 1.243 -11.761 7.154 1.00 92.00 166 TYR A O 1
ATOM 1354 N N . ARG A 1 167 ? 0.445 -13.823 7.578 1.00 89.44 167 ARG A N 1
ATOM 1355 C CA . ARG A 1 167 ? 1.002 -13.984 8.923 1.00 89.44 167 ARG A CA 1
ATOM 1356 C C . ARG A 1 167 ? 1.831 -15.268 8.960 1.00 89.44 167 ARG A C 1
ATOM 1358 O O . ARG A 1 167 ? 1.364 -16.278 8.442 1.00 89.44 167 ARG A O 1
ATOM 1365 N N . GLY A 1 168 ? 3.010 -15.227 9.578 1.00 89.81 168 GLY A N 1
ATOM 1366 C CA . GLY A 1 168 ? 3.788 -16.434 9.880 1.00 89.81 168 GLY A CA 1
ATOM 1367 C C . GLY A 1 168 ? 3.055 -17.323 10.887 1.00 89.81 168 GLY A C 1
ATOM 1368 O O . GLY A 1 168 ? 2.461 -16.795 11.832 1.00 89.81 168 GLY A O 1
ATOM 1369 N N . VAL A 1 169 ? 3.036 -18.637 10.669 1.00 88.31 169 VAL A N 1
ATOM 1370 C CA . VAL A 1 169 ? 2.339 -19.586 11.560 1.00 88.31 169 VAL A CA 1
ATOM 1371 C C . VAL A 1 169 ? 3.267 -20.465 12.394 1.00 88.31 169 VAL A C 1
ATOM 1373 O O . VAL A 1 169 ? 2.815 -20.999 13.402 1.00 88.31 169 VAL A O 1
ATOM 1376 N N . ASP A 1 170 ? 4.539 -20.573 12.025 1.00 88.12 170 ASP A N 1
ATOM 1377 C CA . ASP A 1 170 ? 5.545 -21.390 12.701 1.00 88.12 170 ASP A CA 1
ATOM 1378 C C . ASP A 1 170 ? 6.966 -20.856 12.444 1.00 88.12 170 ASP A C 1
ATOM 1380 O O . ASP A 1 170 ? 7.164 -19.892 11.696 1.00 88.12 170 ASP A O 1
ATOM 1384 N N . ASP A 1 171 ? 7.945 -21.496 13.087 1.00 84.19 171 ASP A N 1
ATOM 1385 C CA . ASP A 1 171 ? 9.376 -21.207 12.940 1.00 84.19 171 ASP A CA 1
ATOM 1386 C C . ASP A 1 171 ? 9.939 -21.655 11.573 1.00 84.19 171 ASP A C 1
ATOM 1388 O O . ASP A 1 171 ? 11.064 -21.305 11.224 1.00 84.19 171 ASP A O 1
ATOM 1392 N N . GLU A 1 172 ? 9.160 -22.403 10.782 1.00 84.56 172 GLU A N 1
ATOM 1393 C CA . GLU A 1 172 ? 9.503 -22.861 9.425 1.00 84.56 172 GLU A CA 1
ATOM 1394 C C . GLU A 1 172 ? 9.074 -21.850 8.338 1.00 84.56 172 GLU A C 1
ATOM 1396 O O . GLU A 1 172 ? 9.120 -22.141 7.144 1.00 84.56 172 GLU A O 1
ATOM 1401 N N . GLU A 1 173 ? 8.682 -20.636 8.746 1.00 82.56 173 GLU A N 1
ATOM 1402 C CA . GLU A 1 173 ? 8.248 -19.526 7.887 1.00 82.56 173 GLU A CA 1
ATOM 1403 C C . GLU A 1 173 ? 7.009 -19.819 7.019 1.00 82.56 173 GLU A C 1
ATOM 1405 O O . GLU A 1 173 ? 6.768 -19.139 6.012 1.00 82.56 173 GLU A O 1
ATOM 1410 N N . HIS A 1 174 ? 6.152 -20.772 7.403 1.00 89.50 174 HIS A N 1
ATOM 1411 C CA . HIS A 1 174 ? 4.890 -20.958 6.694 1.00 89.50 174 HIS A CA 1
ATOM 1412 C C . HIS A 1 174 ? 3.994 -19.717 6.831 1.00 89.50 174 HIS A C 1
ATOM 1414 O O . HIS A 1 174 ? 3.892 -19.085 7.887 1.00 89.50 174 HIS A O 1
ATOM 1420 N N . LEU A 1 175 ? 3.304 -19.362 5.743 1.00 91.81 175 LEU A N 1
ATOM 1421 C CA . LEU A 1 175 ? 2.482 -18.155 5.655 1.00 91.81 175 LEU A CA 1
ATOM 1422 C C . LEU A 1 175 ? 0.993 -18.494 5.569 1.00 91.81 175 LEU A C 1
ATOM 1424 O O . LEU A 1 175 ? 0.548 -19.179 4.650 1.00 91.81 175 LEU A O 1
ATOM 1428 N N . SER A 1 176 ? 0.200 -17.918 6.470 1.00 90.25 176 SER A N 1
ATOM 1429 C CA . SER A 1 176 ? -1.262 -17.958 6.426 1.00 90.25 176 SER A CA 1
ATOM 1430 C C . SER A 1 176 ? -1.837 -16.642 5.910 1.00 90.25 176 SER A C 1
ATOM 1432 O O . SER A 1 176 ? -1.480 -15.552 6.370 1.00 90.25 176 SER A O 1
ATOM 1434 N N . TYR A 1 177 ? -2.743 -16.735 4.938 1.00 91.31 177 TYR A N 1
ATOM 1435 C CA . TYR A 1 177 ? -3.429 -15.577 4.376 1.00 91.31 177 TYR A CA 1
ATOM 1436 C C . TYR A 1 177 ? -4.376 -14.952 5.406 1.00 91.31 177 TYR A C 1
ATOM 1438 O O . TYR A 1 177 ? -5.250 -15.616 5.953 1.00 91.31 177 TYR A O 1
ATOM 1446 N N . THR A 1 178 ? -4.207 -13.654 5.658 1.00 89.38 178 THR A N 1
ATOM 1447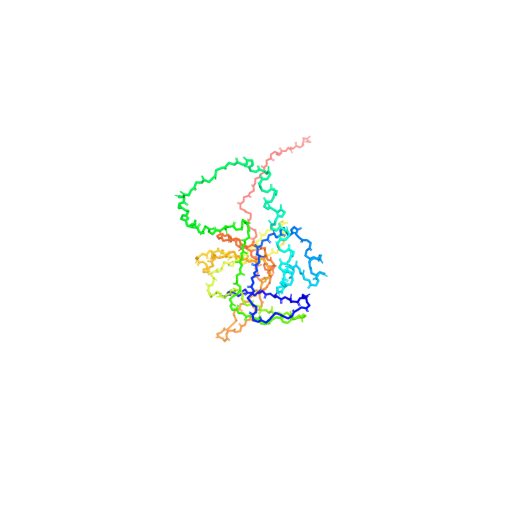 C CA . THR A 1 178 ? -4.995 -12.906 6.651 1.00 89.38 178 THR A CA 1
ATOM 1448 C C . THR A 1 178 ? -6.049 -12.009 6.008 1.00 89.38 178 THR A C 1
ATOM 1450 O O . THR A 1 178 ? -7.076 -11.739 6.622 1.00 89.38 178 THR A O 1
ATOM 1453 N N . GLY A 1 179 ? -5.805 -11.521 4.792 1.00 90.94 179 GLY A N 1
ATOM 1454 C CA . GLY A 1 179 ? -6.737 -10.636 4.100 1.00 90.94 179 GLY A CA 1
ATOM 1455 C C . GLY A 1 179 ? -6.083 -9.856 2.971 1.00 90.94 179 GLY A C 1
ATOM 1456 O O . GLY A 1 179 ? -4.888 -9.984 2.695 1.00 90.94 179 GLY A O 1
ATOM 1457 N N . GLN A 1 180 ? -6.877 -9.030 2.302 1.00 94.06 180 GLN A N 1
ATOM 1458 C CA . GLN A 1 180 ? -6.396 -8.112 1.280 1.00 94.06 180 GLN A CA 1
ATOM 1459 C C . GLN A 1 180 ? -7.177 -6.808 1.327 1.00 94.06 180 GLN A C 1
ATOM 1461 O O . GLN A 1 180 ? -8.336 -6.788 1.730 1.00 94.06 180 GLN A O 1
ATOM 1466 N N . SER A 1 181 ? -6.547 -5.734 0.872 1.00 94.00 181 SER A N 1
ATOM 1467 C CA . SER A 1 181 ? -7.168 -4.420 0.801 1.00 94.00 181 SER A CA 1
ATOM 1468 C C . SER A 1 181 ? -6.644 -3.661 -0.410 1.00 94.00 181 SER A C 1
ATOM 1470 O O . SER A 1 181 ? -5.453 -3.722 -0.725 1.00 94.00 181 SER A O 1
ATOM 1472 N N . SER A 1 182 ? -7.532 -2.969 -1.118 1.00 92.50 182 SER A N 1
ATOM 1473 C CA . SER A 1 182 ? -7.129 -2.000 -2.134 1.00 92.50 182 SER A CA 1
ATOM 1474 C C . SER A 1 182 ? -6.817 -0.672 -1.462 1.00 92.50 182 SER A C 1
ATOM 1476 O O . SER A 1 182 ? -7.619 -0.191 -0.664 1.00 92.50 182 SER A O 1
ATOM 1478 N N . PHE A 1 183 ? -5.711 -0.047 -1.835 1.00 90.50 183 PHE A N 1
ATOM 1479 C CA . PHE A 1 183 ? -5.305 1.250 -1.311 1.00 90.50 183 PHE A CA 1
ATOM 1480 C C . PHE A 1 183 ? -4.980 2.203 -2.464 1.00 90.50 183 PHE A C 1
ATOM 1482 O O . PHE A 1 183 ? -4.646 1.786 -3.577 1.00 90.50 183 PHE A O 1
ATOM 1489 N N . LYS A 1 184 ? -5.147 3.501 -2.212 1.00 88.75 184 LYS A N 1
ATOM 1490 C CA . LYS A 1 184 ? -4.824 4.556 -3.180 1.00 88.75 184 LYS A CA 1
ATOM 1491 C C . LYS A 1 184 ? -3.345 4.923 -3.082 1.00 88.75 184 LYS A C 1
ATOM 1493 O O . LYS A 1 184 ? -2.627 4.375 -2.264 1.00 88.75 184 LYS A O 1
ATOM 1498 N N . TYR A 1 185 ? -2.903 5.836 -3.938 1.00 87.38 185 TYR A N 1
ATOM 1499 C CA . TYR A 1 185 ? -1.589 6.465 -3.824 1.00 87.38 185 TYR A CA 1
ATOM 1500 C C . TYR A 1 185 ? -1.330 6.975 -2.397 1.00 87.38 185 TYR A C 1
ATOM 1502 O O . TYR A 1 185 ? -2.194 7.653 -1.840 1.00 87.38 185 TYR A O 1
ATOM 1510 N N . ILE A 1 186 ? -0.159 6.653 -1.843 1.00 89.38 186 ILE A N 1
ATOM 1511 C CA . ILE A 1 186 ? 0.272 7.057 -0.500 1.00 89.38 186 ILE A CA 1
ATOM 1512 C C . ILE A 1 186 ? 1.467 8.009 -0.658 1.00 89.38 186 ILE A C 1
ATOM 1514 O O . ILE A 1 186 ? 2.549 7.552 -1.039 1.00 89.38 186 ILE A O 1
ATOM 1518 N N . PRO A 1 187 ? 1.302 9.318 -0.409 1.00 89.75 187 PRO A N 1
ATOM 1519 C CA . PRO A 1 187 ? 2.411 10.269 -0.406 1.00 89.75 187 PRO A CA 1
ATOM 1520 C C . PRO A 1 187 ? 3.478 9.932 0.644 1.00 89.75 187 PRO A C 1
ATOM 1522 O O . PRO A 1 187 ? 3.277 9.092 1.517 1.00 89.75 187 PRO A O 1
ATOM 1525 N N . VAL A 1 188 ? 4.640 10.574 0.543 1.00 90.44 188 VAL A N 1
ATOM 1526 C CA . VAL A 1 188 ? 5.647 10.535 1.615 1.00 90.44 188 VAL A CA 1
ATOM 1527 C C . VAL A 1 188 ? 5.082 11.229 2.857 1.00 90.44 188 VAL A C 1
ATOM 1529 O O . VAL A 1 188 ? 4.377 12.225 2.725 1.00 90.44 188 VAL A O 1
ATOM 1532 N N . ASP A 1 189 ? 5.396 10.687 4.032 1.00 93.25 189 ASP A N 1
ATOM 1533 C CA . ASP A 1 189 ? 4.969 11.150 5.356 1.00 93.25 189 ASP A CA 1
ATOM 1534 C C . ASP A 1 189 ? 3.456 11.078 5.625 1.00 93.25 189 ASP A C 1
ATOM 1536 O O . ASP A 1 189 ? 2.968 11.699 6.568 1.00 93.25 189 ASP A O 1
ATOM 1540 N N . GLU A 1 190 ? 2.719 10.271 4.861 1.00 94.06 190 GLU A N 1
ATOM 1541 C CA . GLU A 1 190 ? 1.281 10.047 5.053 1.00 94.06 190 GLU A CA 1
ATOM 1542 C C . GLU A 1 190 ? 0.972 8.685 5.684 1.00 94.06 190 GLU A C 1
ATOM 1544 O O . GLU A 1 190 ? 1.646 7.677 5.425 1.00 94.06 190 GLU A O 1
ATOM 1549 N N . ASP A 1 191 ? -0.082 8.667 6.501 1.00 92.69 191 ASP A N 1
ATOM 1550 C CA . ASP A 1 191 ? -0.593 7.475 7.169 1.00 92.69 191 ASP A CA 1
ATOM 1551 C C . ASP A 1 191 ? -1.428 6.601 6.227 1.00 92.69 191 ASP A C 1
ATOM 1553 O O . ASP A 1 191 ? -2.157 7.064 5.345 1.00 92.69 191 ASP A O 1
ATOM 1557 N N . VAL A 1 192 ? -1.356 5.294 6.456 1.00 92.38 192 VAL A N 1
ATOM 1558 C CA . VAL A 1 192 ? -2.078 4.281 5.693 1.00 92.38 192 VAL A CA 1
ATOM 1559 C C . VAL A 1 192 ? -2.881 3.436 6.648 1.00 92.38 192 VAL A C 1
ATOM 1561 O O . VAL A 1 192 ? -2.311 2.801 7.524 1.00 92.38 192 VAL A O 1
ATOM 1564 N N . GLU A 1 193 ? -4.185 3.334 6.409 1.00 94.06 193 GLU A N 1
ATOM 1565 C CA . GLU A 1 193 ? -5.046 2.374 7.089 1.00 94.06 193 GLU A CA 1
ATOM 1566 C C . GLU A 1 193 ? -5.661 1.392 6.091 1.00 94.06 193 GLU A C 1
ATOM 1568 O O . GLU A 1 193 ? -6.439 1.750 5.204 1.00 94.06 193 GLU A O 1
ATOM 1573 N N . LEU A 1 194 ? -5.336 0.116 6.260 1.00 93.12 194 LEU A N 1
ATOM 1574 C CA . LEU A 1 194 ? -5.792 -0.972 5.409 1.00 93.12 194 LEU A CA 1
ATOM 1575 C C . LEU A 1 194 ? -6.934 -1.713 6.084 1.00 93.12 194 LEU A C 1
ATOM 1577 O O . LEU A 1 194 ? -6.710 -2.465 7.029 1.00 93.12 194 LEU A O 1
ATOM 1581 N N . ASN A 1 195 ? -8.149 -1.548 5.572 1.00 94.44 195 ASN A N 1
ATOM 1582 C CA . ASN A 1 195 ? -9.297 -2.338 6.005 1.00 94.44 195 ASN A CA 1
ATOM 1583 C C . ASN A 1 195 ? -9.148 -3.794 5.528 1.00 94.44 195 ASN A C 1
ATOM 1585 O O . ASN A 1 195 ? -9.111 -4.037 4.320 1.00 94.44 195 ASN A O 1
ATOM 1589 N N . LEU A 1 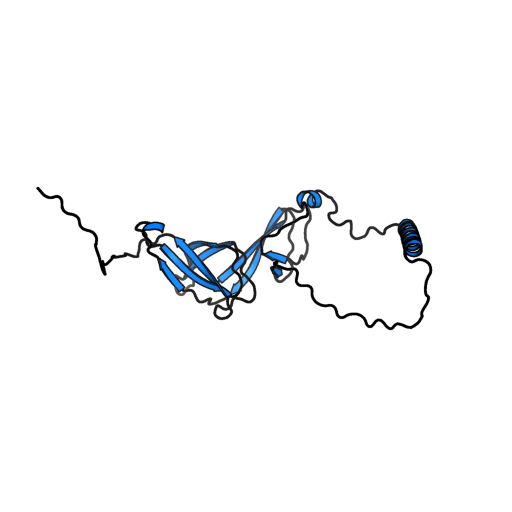196 ? -9.081 -4.745 6.464 1.00 93.94 196 LEU A N 1
ATOM 1590 C CA . LEU A 1 196 ? -8.975 -6.185 6.202 1.00 93.94 196 LEU A CA 1
ATOM 1591 C C . LEU A 1 196 ? -10.307 -6.936 6.347 1.00 93.94 196 LEU A C 1
ATOM 1593 O O . LEU A 1 196 ? -10.343 -8.149 6.150 1.00 93.94 196 LEU A O 1
ATOM 1597 N N . GLY A 1 197 ? -11.393 -6.231 6.663 1.00 92.94 197 GLY A N 1
ATOM 1598 C CA . GLY A 1 197 ? -12.732 -6.793 6.788 1.00 92.94 197 GLY A CA 1
ATOM 1599 C C . GLY A 1 197 ? -13.126 -7.194 8.216 1.00 92.94 197 GLY A C 1
ATOM 1600 O O . GLY A 1 197 ? -12.385 -6.943 9.176 1.00 92.94 197 GLY A O 1
ATOM 1601 N N . PRO A 1 198 ? -14.336 -7.761 8.370 1.00 93.38 198 PRO A N 1
ATOM 1602 C CA . PRO A 1 198 ? -14.879 -8.141 9.665 1.00 93.38 198 PRO A CA 1
ATOM 1603 C C . PRO A 1 198 ? -14.120 -9.327 10.270 1.00 93.38 198 PRO A C 1
ATOM 1605 O O . PRO A 1 198 ? -13.687 -10.235 9.560 1.00 93.38 198 PRO A O 1
ATOM 1608 N N . VAL A 1 199 ? -13.996 -9.339 11.595 1.00 92.19 199 VAL A N 1
ATOM 1609 C CA . VAL A 1 199 ? -13.387 -10.429 12.362 1.00 92.19 199 VAL A CA 1
ATOM 1610 C C . VAL A 1 199 ? -14.396 -11.041 13.327 1.00 92.19 199 VAL A C 1
ATOM 1612 O O . VAL A 1 199 ? -15.140 -10.331 13.995 1.00 92.19 199 VAL A O 1
ATOM 1615 N N . ALA A 1 200 ? -14.419 -12.372 13.399 1.00 87.44 200 ALA A N 1
ATOM 1616 C CA . ALA A 1 200 ? -15.372 -13.118 14.227 1.00 87.44 200 ALA A CA 1
ATOM 1617 C C . ALA A 1 200 ? -14.845 -13.437 15.637 1.00 87.44 200 ALA A C 1
ATOM 1619 O O . ALA A 1 200 ? -15.606 -13.820 16.517 1.00 87.44 200 ALA A O 1
ATOM 1620 N N . ASN A 1 201 ? -13.538 -13.306 15.857 1.00 88.12 201 ASN A N 1
ATOM 1621 C CA . ASN A 1 201 ? -12.862 -13.693 17.095 1.00 88.12 201 ASN A CA 1
ATOM 1622 C C . ASN A 1 201 ? -12.687 -12.532 18.091 1.00 88.12 201 ASN A C 1
ATOM 1624 O O . ASN A 1 201 ? -11.887 -12.648 19.017 1.00 88.12 201 ASN A O 1
ATOM 1628 N N . VAL A 1 202 ? -13.383 -11.412 17.885 1.00 90.81 202 VAL A N 1
ATOM 1629 C CA . VAL A 1 202 ? -13.367 -10.248 18.779 1.00 90.81 202 VAL A CA 1
ATOM 1630 C C . VAL A 1 202 ? -14.804 -9.902 19.143 1.00 90.81 202 VAL A C 1
ATOM 1632 O O . VAL A 1 202 ? -15.644 -9.744 18.260 1.00 90.81 202 VAL A O 1
ATOM 1635 N N . VAL A 1 203 ? -15.069 -9.778 20.441 1.00 89.81 203 VAL A N 1
ATOM 1636 C CA . VAL A 1 203 ? -16.377 -9.407 20.990 1.00 89.81 203 VAL A CA 1
ATOM 1637 C C . VAL A 1 203 ? -16.278 -7.998 21.559 1.00 89.81 203 VAL A C 1
ATOM 1639 O O . VAL A 1 203 ? -15.292 -7.659 22.211 1.00 89.81 203 VAL A O 1
ATOM 1642 N N . VAL A 1 204 ? -17.290 -7.175 21.291 1.00 91.31 204 VAL A N 1
ATOM 1643 C CA . VAL A 1 204 ? -17.413 -5.828 21.854 1.00 91.31 204 VAL A CA 1
ATOM 1644 C C . VAL A 1 204 ? -18.597 -5.811 22.801 1.00 91.31 204 VAL A C 1
ATOM 1646 O O . VAL A 1 204 ? -19.721 -6.102 22.397 1.00 91.31 204 VAL A O 1
ATOM 1649 N N . GLU A 1 205 ? -18.337 -5.437 24.048 1.00 90.69 205 GLU A N 1
ATOM 1650 C CA . GLU A 1 205 ? -19.351 -5.250 25.082 1.00 90.69 205 GLU A CA 1
ATOM 1651 C C . GLU A 1 205 ? -19.508 -3.743 25.335 1.00 90.69 205 GLU A C 1
ATOM 1653 O O . GLU A 1 205 ? -18.643 -3.132 25.966 1.00 90.69 205 GLU A O 1
ATOM 1658 N N . PRO A 1 206 ? -20.550 -3.092 24.781 1.00 86.69 206 PRO A N 1
ATOM 1659 C CA . PRO A 1 206 ? -20.746 -1.663 24.971 1.00 86.69 206 PRO A CA 1
ATOM 1660 C C . PRO A 1 206 ? -21.213 -1.372 26.401 1.00 86.69 206 PRO A C 1
ATOM 1662 O O . PRO A 1 206 ? -22.263 -1.847 26.832 1.00 86.69 206 PRO A O 1
ATOM 1665 N N . THR A 1 207 ? -20.466 -0.526 27.107 1.00 90.06 207 THR A N 1
ATOM 1666 C CA . THR A 1 207 ? -20.845 -0.021 28.432 1.00 90.06 207 THR A CA 1
ATOM 1667 C C . THR A 1 207 ? -21.388 1.398 28.299 1.00 90.06 207 THR A C 1
ATOM 1669 O O . THR A 1 207 ? -20.718 2.276 27.753 1.00 90.06 207 THR A O 1
ATOM 1672 N N . LEU A 1 208 ? -22.604 1.639 28.797 1.00 90.69 208 LEU A N 1
ATOM 1673 C CA . LEU A 1 208 ? -23.159 2.989 28.891 1.00 90.69 208 LEU A CA 1
ATOM 1674 C C . LEU A 1 208 ? -22.398 3.764 29.973 1.00 90.69 208 LEU A C 1
ATOM 1676 O O . LEU A 1 208 ? -22.529 3.456 31.154 1.00 90.69 208 LEU A O 1
ATOM 1680 N N . MET A 1 209 ? -21.606 4.754 29.561 1.00 91.38 209 MET A N 1
ATOM 1681 C CA . MET A 1 209 ? -20.806 5.562 30.490 1.00 91.38 209 MET A CA 1
ATOM 1682 C C . MET A 1 209 ? -21.595 6.746 31.057 1.00 91.38 209 MET A C 1
ATOM 1684 O O . MET A 1 209 ? -21.408 7.100 32.215 1.00 91.38 209 MET A O 1
ATOM 1688 N N . ASP A 1 210 ? -22.470 7.349 30.249 1.00 91.50 210 ASP A N 1
ATOM 1689 C CA . ASP A 1 210 ? -23.284 8.500 30.636 1.00 91.50 210 ASP A CA 1
ATOM 1690 C C . ASP A 1 210 ? -24.545 8.591 29.763 1.00 91.50 210 ASP A C 1
ATOM 1692 O O . ASP A 1 210 ? -24.519 8.228 28.583 1.00 91.50 210 ASP A O 1
ATOM 1696 N N . TYR A 1 211 ? -25.648 9.073 30.336 1.00 90.44 211 TYR A N 1
ATOM 1697 C CA . TYR A 1 211 ? -26.851 9.430 29.588 1.00 90.44 211 TYR A CA 1
ATOM 1698 C C . TYR A 1 211 ? -27.486 10.680 30.197 1.00 90.44 211 TYR A C 1
ATOM 1700 O O . TYR A 1 211 ? -27.687 10.778 31.406 1.00 90.44 211 TYR A O 1
ATOM 1708 N N . SER A 1 212 ? -27.847 11.630 29.340 1.00 91.12 212 SER A N 1
ATOM 1709 C CA . SER A 1 212 ? -28.531 12.854 29.743 1.00 91.12 212 SER A CA 1
ATOM 1710 C C . SER A 1 212 ? -29.769 13.061 28.888 1.00 91.12 212 SER A C 1
ATOM 1712 O O . SER A 1 212 ? -29.808 12.720 27.706 1.00 91.12 212 SER A O 1
ATOM 1714 N N . THR A 1 213 ? -30.808 13.596 29.513 1.00 87.56 213 THR A N 1
ATOM 1715 C CA . THR A 1 213 ? -32.114 13.844 28.906 1.00 87.56 213 THR A CA 1
ATOM 1716 C C . THR A 1 213 ? -32.597 15.221 29.346 1.00 87.56 213 THR A C 1
ATOM 1718 O O . THR A 1 213 ? -32.352 15.649 30.473 1.00 87.56 213 THR A O 1
ATOM 1721 N N . ALA A 1 214 ? -33.252 15.947 28.443 1.00 89.50 214 ALA A N 1
ATOM 1722 C CA . ALA A 1 214 ? -33.714 17.311 28.682 1.00 89.50 214 ALA A CA 1
ATOM 1723 C C . ALA A 1 214 ? -35.081 17.546 28.024 1.00 89.50 214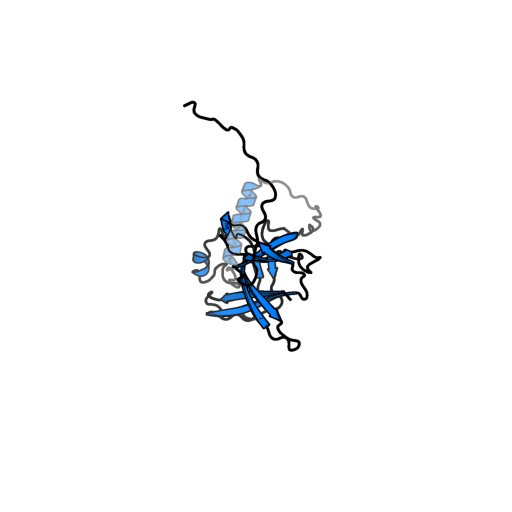 ALA A C 1
ATOM 1725 O O . ALA A 1 214 ? -35.494 16.784 27.152 1.00 89.50 214 ALA A O 1
ATOM 1726 N N . ASN A 1 215 ? -35.751 18.636 28.413 1.00 86.25 215 ASN A N 1
ATOM 1727 C CA . ASN A 1 215 ? -37.012 19.112 27.824 1.00 86.25 215 ASN A CA 1
ATOM 1728 C C . ASN A 1 215 ? -38.200 18.143 27.950 1.00 86.25 215 ASN A C 1
ATOM 1730 O O . ASN A 1 215 ? -38.981 17.967 27.015 1.00 86.25 215 ASN A O 1
ATOM 1734 N N . TYR A 1 216 ? -38.374 17.539 29.124 1.00 85.56 216 TYR A N 1
ATOM 1735 C CA . TYR A 1 216 ? -39.595 16.800 29.430 1.00 85.56 216 TYR A CA 1
ATOM 1736 C C . TYR A 1 216 ? -40.807 17.741 29.483 1.00 85.56 216 TYR A C 1
ATOM 1738 O O . TYR A 1 216 ? -40.790 18.745 30.194 1.00 85.56 216 TYR A O 1
ATOM 1746 N N . SER A 1 217 ? -41.873 17.392 28.762 1.00 83.19 217 SER A N 1
ATOM 1747 C CA . SER A 1 217 ? -43.195 18.009 28.902 1.00 83.19 217 SER A CA 1
ATOM 1748 C C . SER A 1 217 ? -44.203 16.927 29.277 1.00 83.19 217 SER A C 1
ATOM 1750 O O . SER A 1 217 ? -44.162 15.821 28.740 1.00 83.19 217 SER A O 1
ATOM 1752 N N . PHE A 1 218 ? -45.068 17.226 30.242 1.00 83.75 218 PHE A N 1
ATOM 1753 C CA . PHE A 1 218 ? -46.085 16.301 30.733 1.00 83.75 218 PHE A CA 1
ATOM 1754 C C . PHE A 1 218 ? -47.467 16.860 30.400 1.00 83.75 218 PHE A C 1
ATOM 1756 O O . PHE A 1 218 ? -47.719 18.047 30.619 1.00 83.75 218 PHE A O 1
ATOM 1763 N N . ASP A 1 219 ? -48.347 16.006 29.879 1.00 80.31 219 ASP A N 1
ATOM 1764 C CA . ASP A 1 219 ? -49.743 16.355 29.614 1.00 80.31 219 ASP A CA 1
ATOM 1765 C C . ASP A 1 219 ? -50.549 16.347 30.925 1.00 80.31 219 ASP A C 1
ATOM 1767 O O . ASP A 1 219 ? -50.378 15.461 31.768 1.00 80.31 219 ASP A O 1
ATOM 1771 N N . ARG A 1 220 ? -51.413 17.348 31.120 1.00 74.44 220 ARG A N 1
ATOM 1772 C CA . ARG A 1 220 ? -52.233 17.504 32.331 1.00 74.44 220 ARG A CA 1
ATOM 1773 C C . ARG A 1 220 ? -53.586 16.829 32.102 1.00 74.44 220 ARG A C 1
ATOM 1775 O O . ARG A 1 220 ? -54.475 17.431 31.505 1.00 74.44 220 ARG A O 1
ATOM 1782 N N . ARG A 1 221 ? -53.741 15.601 32.599 1.00 62.28 221 ARG A N 1
ATOM 1783 C CA . ARG A 1 221 ? -55.059 15.016 32.890 1.00 62.28 221 ARG A CA 1
ATOM 1784 C C . ARG A 1 221 ? -55.393 15.167 34.364 1.00 62.28 221 ARG A C 1
ATOM 1786 O O . ARG A 1 221 ? -54.462 15.008 35.183 1.00 62.28 221 ARG A O 1
#

Radius of gyration: 30.59 Å; chains: 1; bounding box: 88×69×83 Å

pLDDT: mean 77.21, std 18.0, range [34.12, 95.19]

Secondary structure (DSSP, 8-state):
-EEEEEEEE--SSS-EEEEPPEEEES-----S-HHHHHTSS-TT--TT----HHHHHHHHHHHHHHHHHHTTS---------PPPP-PPPP-TT-EEEEPSS-EEE-TT-EEEEEEEEESS---EEEEE--HHHHTT-EEEEEEEESSTTTT--SS-B--EEEEEEEE-STT--EEEEEEEEE--B-TT-EEEEEEEEESS--------------------

Foldseek 3Di:
DDWDKDKDAAALQFKDFQAWDKDKFDDDPPPDPVVVLSPDPHSPDDPDPPPPVVVVVVVVVVVVVVVCVVVPDDDDDPDDDDDDDDDDDDDPPPIDMQTQPTTDIHGHRDMDMGTRDDDPPQDKDWDWDDDCVPQNQFIWIKIKHAQEVVRVHQPFKDAWDKDWDWDQDDPVRDTDTQAMFTDHIHHGGGMDIGTRGTDDPDHDDDDDPDDDDDDDDDDDD